Protein AF-U1SEE0-F1 (afdb_monomer)

Foldseek 3Di:
DDQAFDDQDDFDDDDPVADFLLCCLLVVDAQVNFLAHFAPCLQQAAFDDDFLLLALQLLQVLQVQLSVCLVFDQFQAKAKEWEAPNLVCNVLGVSVLRSLNNQQRDHRRDRDPVCSVCRVVVCVVPQWRQGSNRDTHRDDCVPRYHRHNPDAFPPARGKMKMFTHHPVRHTGDIWMWHRSGSNKIWTFPDPDRNDTDIDTRDDPPGCQCSVPRFPQRDSDPVSLVVSCVVVVHDSVVSSL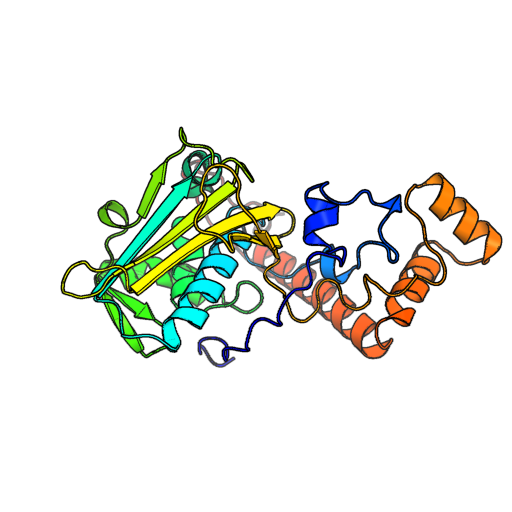SRVCVRDPPVVVVVVVVVSVVVVVVVLVCLLPDWDADPRPPRHTRCNVVD

Mean predicted aligned error: 6.73 Å

Sequence (290 aa):
MDLRPVALVPVTAYDPSRPTPAAIVSGEVAAHDAPHPLSVFDMFRIGIGPSSSHTVGPMRAGLAFTTELTTLTPPSRITIDLFGSLGATGRGHSTDRAVLLGLAGYDPETVDIHTVEAILPTLASTGTLTLPSGTRVPLNIAEDIRFIPRTVLPYHVNALTITASGGDGDTILQRTYYSVGGGFVMLQTNDDPLHPEVSSLASSQAGVGIDVPAPHPFASGAQLLAQCEASGLSVAELVRANEEAVRPRDTLNAYLDRIADTMFDCVDAGTSAAGILPGGLDVPRRARAL

pLDDT: mean 87.74, std 13.86, range [30.16, 98.69]

Secondary structure (DSSP, 8-state):
---PPPPPPPPPPP-TTS--HHHHHHTSS-TTT-SSPPPHHHHS----SS-IIIIIHHHHHHHHHHHHHTTSPPPSEEEEEEEHHHHHHTTTTTHHHHHHHHHTT--TTT--HHHHHHHHHHHHHHSEEEPTTS-EEE--HHHHEEEETT---SS-SEEEEEEEE-TTS-EEEEEEEEEEETTEEEEE-SS-SSS--EEE---TTTTTTTTSPPSS--SSHHHHHHHHHHH---HHHHHHHHHHTTS-HHHHHHHHHHHHHHHHHHHHHHHH--SBPSSSS-PBP-GGG-

Structure (mmCIF, N/CA/C/O backbone):
data_AF-U1SEE0-F1
#
_entry.id   AF-U1SEE0-F1
#
loop_
_atom_site.group_PDB
_atom_site.id
_atom_site.type_symbol
_atom_site.label_atom_id
_atom_site.label_alt_id
_atom_site.label_comp_id
_atom_site.label_asym_id
_atom_site.label_entity_id
_atom_site.label_seq_id
_atom_site.pdbx_PDB_ins_code
_atom_site.Cartn_x
_atom_site.Cartn_y
_atom_site.Cartn_z
_atom_site.occupancy
_atom_site.B_iso_or_equiv
_atom_site.auth_seq_id
_atom_site.auth_comp_id
_atom_site.auth_asym_id
_atom_site.auth_atom_id
_atom_site.pdbx_PDB_model_num
ATOM 1 N N . MET A 1 1 ? -8.396 -21.130 -2.612 1.00 32.59 1 MET A N 1
ATOM 2 C CA . MET A 1 1 ? -7.211 -20.697 -1.842 1.00 32.59 1 MET A CA 1
ATOM 3 C C . MET A 1 1 ? -7.679 -20.388 -0.433 1.00 32.59 1 MET A C 1
ATOM 5 O O . MET A 1 1 ? -8.771 -19.857 -0.293 1.00 32.59 1 MET A O 1
ATOM 9 N N . ASP A 1 2 ? -6.945 -20.848 0.577 1.00 30.16 2 ASP A N 1
ATOM 10 C CA . ASP A 1 2 ? -7.316 -20.764 1.998 1.00 30.16 2 ASP A CA 1
ATOM 11 C C . ASP A 1 2 ? -7.536 -19.292 2.406 1.00 30.16 2 ASP A C 1
ATOM 13 O O . ASP A 1 2 ? -6.637 -18.473 2.241 1.00 30.16 2 ASP A O 1
ATOM 17 N N . LEU A 1 3 ? -8.725 -18.961 2.926 1.00 36.25 3 LEU A N 1
ATOM 18 C CA . LEU A 1 3 ? -9.165 -17.613 3.344 1.00 36.25 3 LEU A CA 1
ATOM 19 C C . LEU A 1 3 ? -8.496 -17.150 4.656 1.00 36.25 3 LEU A C 1
ATOM 21 O O . LEU A 1 3 ? -9.122 -16.510 5.500 1.00 36.25 3 LEU A O 1
ATOM 25 N N . ARG A 1 4 ? -7.252 -17.567 4.901 1.00 47.69 4 ARG A N 1
ATOM 26 C CA . ARG A 1 4 ? -6.589 -17.383 6.193 1.00 47.69 4 ARG A CA 1
ATOM 27 C C . ARG A 1 4 ? -5.699 -16.138 6.164 1.00 47.69 4 ARG A C 1
ATOM 29 O O . ARG A 1 4 ? -5.019 -15.927 5.162 1.00 47.69 4 ARG A O 1
ATOM 36 N N . PRO A 1 5 ? -5.667 -15.350 7.255 1.00 54.88 5 PRO A N 1
ATOM 37 C CA . PRO A 1 5 ? -4.673 -14.299 7.451 1.00 54.88 5 PRO A CA 1
ATOM 38 C C . PRO A 1 5 ? -3.265 -14.800 7.123 1.00 54.88 5 PRO A C 1
ATOM 40 O O . PRO A 1 5 ? -2.936 -15.958 7.404 1.00 54.88 5 PRO A O 1
ATOM 43 N N . VAL A 1 6 ? -2.443 -13.940 6.520 1.00 58.19 6 VAL A N 1
ATOM 44 C CA . VAL A 1 6 ? -1.079 -14.312 6.124 1.00 58.19 6 VAL A CA 1
ATOM 45 C C . VAL A 1 6 ? -0.273 -14.710 7.362 1.00 58.19 6 VAL A C 1
ATOM 47 O O . VAL A 1 6 ? -0.368 -14.075 8.414 1.00 58.19 6 VAL A O 1
ATOM 50 N N . ALA A 1 7 ? 0.525 -15.777 7.243 1.00 49.00 7 ALA A N 1
ATOM 51 C CA . ALA A 1 7 ? 1.465 -16.163 8.287 1.00 49.00 7 ALA A CA 1
ATOM 52 C C . ALA A 1 7 ? 2.459 -15.016 8.522 1.00 49.00 7 ALA A C 1
ATOM 54 O O . ALA A 1 7 ? 3.183 -14.610 7.614 1.00 49.00 7 ALA A O 1
ATOM 55 N N . LEU A 1 8 ? 2.463 -14.486 9.741 1.00 47.19 8 LEU A N 1
ATOM 56 C CA . LEU A 1 8 ? 3.240 -13.312 10.117 1.00 47.19 8 LEU A CA 1
ATOM 57 C C . LEU A 1 8 ? 4.743 -13.629 10.075 1.00 47.19 8 LEU A C 1
ATOM 59 O O . LEU A 1 8 ? 5.215 -14.498 10.808 1.00 47.19 8 LEU A O 1
ATOM 63 N N . VAL A 1 9 ? 5.496 -12.926 9.227 1.00 40.56 9 VAL A N 1
ATOM 64 C CA . VAL A 1 9 ? 6.966 -13.003 9.175 1.00 40.56 9 VAL A CA 1
ATOM 65 C C . VAL A 1 9 ? 7.542 -11.757 9.860 1.00 40.56 9 VAL A C 1
ATOM 67 O O . VAL A 1 9 ? 7.034 -10.662 9.614 1.00 40.56 9 VAL A O 1
ATOM 70 N N . PRO A 1 10 ? 8.584 -11.876 10.706 1.00 37.97 10 PRO A N 1
ATOM 71 C CA . PRO A 1 10 ? 9.215 -10.717 11.327 1.00 37.97 10 PRO A CA 1
ATOM 72 C C . PRO A 1 10 ? 9.740 -9.744 10.269 1.00 37.97 10 PRO A C 1
ATOM 74 O O . PRO A 1 10 ? 10.440 -10.149 9.339 1.00 37.97 10 PRO A O 1
ATOM 77 N 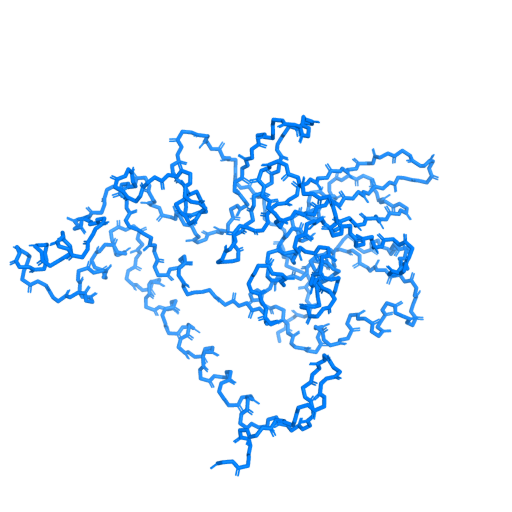N . VAL A 1 11 ? 9.435 -8.456 10.434 1.00 40.03 11 VAL A N 1
ATOM 78 C CA . VAL A 1 11 ? 10.046 -7.387 9.638 1.00 40.03 11 VAL A CA 1
ATOM 79 C C . VAL A 1 11 ? 11.553 -7.413 9.911 1.00 40.03 11 VAL A C 1
ATOM 81 O O . VAL A 1 11 ? 11.984 -7.334 11.062 1.00 40.03 11 VAL A O 1
ATOM 84 N N . THR A 1 12 ? 12.366 -7.582 8.869 1.00 38.38 12 THR A N 1
ATOM 85 C CA . THR A 1 12 ? 13.831 -7.562 8.980 1.00 38.38 12 THR A CA 1
ATOM 86 C C . THR A 1 12 ? 14.307 -6.215 9.524 1.00 38.38 12 THR A C 1
ATOM 88 O O . THR A 1 12 ? 13.858 -5.173 9.047 1.00 38.38 12 THR A O 1
ATOM 91 N N . ALA A 1 13 ? 15.224 -6.233 10.496 1.00 34.47 13 ALA A N 1
ATOM 92 C CA . ALA A 1 13 ? 15.807 -5.024 11.077 1.00 34.47 13 ALA A CA 1
ATOM 93 C C . ALA A 1 13 ? 16.524 -4.173 10.006 1.00 34.47 13 ALA A C 1
ATOM 95 O O . ALA A 1 13 ? 17.307 -4.697 9.213 1.00 34.47 13 ALA A O 1
ATOM 96 N N . TYR A 1 14 ? 16.227 -2.871 9.987 1.00 45.38 14 TYR A N 1
ATOM 97 C CA . TYR A 1 14 ? 16.734 -1.884 9.027 1.00 45.38 14 TYR A CA 1
ATOM 98 C C . TYR A 1 14 ? 18.065 -1.254 9.477 1.00 45.38 14 TYR A C 1
ATOM 100 O O . TYR A 1 14 ? 18.312 -1.105 10.672 1.00 45.38 14 TYR A O 1
ATOM 108 N N . ASP A 1 15 ? 18.888 -0.846 8.505 1.00 46.72 15 ASP A N 1
ATOM 109 C CA . ASP A 1 15 ? 20.122 -0.074 8.686 1.00 46.72 15 ASP A CA 1
ATOM 110 C C . ASP A 1 15 ? 19.960 1.305 8.006 1.00 46.72 15 ASP A C 1
ATOM 112 O O . ASP A 1 15 ? 19.824 1.352 6.779 1.00 46.72 15 ASP A O 1
ATOM 116 N N . PRO A 1 16 ? 19.993 2.423 8.762 1.00 42.28 16 PRO A N 1
ATOM 117 C CA . PRO A 1 16 ? 19.785 3.782 8.250 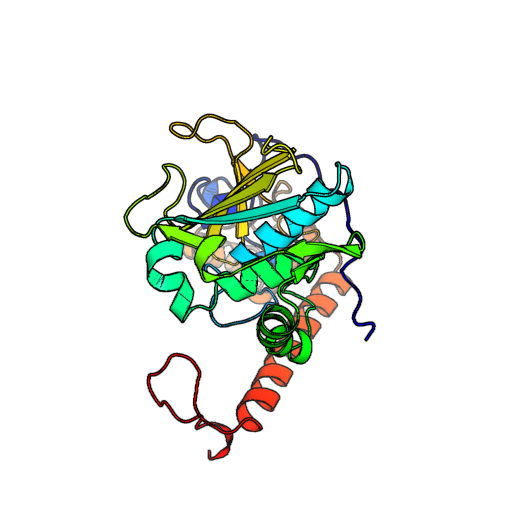1.00 42.28 16 PRO A CA 1
ATOM 118 C C . PRO A 1 16 ? 20.834 4.259 7.243 1.00 42.28 16 PRO A C 1
ATOM 120 O O . PRO A 1 16 ? 20.621 5.277 6.590 1.00 42.28 16 PRO A O 1
ATOM 123 N N . SER A 1 17 ? 21.948 3.543 7.092 1.00 53.62 17 SER A N 1
ATOM 124 C CA . SER A 1 17 ? 22.977 3.855 6.097 1.00 53.62 17 SER A CA 1
ATOM 125 C C . SER A 1 17 ? 22.710 3.250 4.713 1.00 53.62 17 SER A C 1
ATOM 127 O O . SER A 1 17 ? 23.468 3.512 3.777 1.00 53.62 17 SER A O 1
ATOM 129 N N . ARG A 1 18 ? 21.649 2.445 4.556 1.00 60.94 18 ARG A N 1
ATOM 130 C CA . ARG A 1 18 ? 21.354 1.726 3.312 1.00 60.94 18 ARG A CA 1
ATOM 131 C C . ARG A 1 18 ? 20.241 2.407 2.508 1.00 60.94 18 ARG A C 1
ATOM 133 O O . ARG A 1 18 ? 19.141 2.585 3.032 1.00 60.94 18 ARG A O 1
ATOM 140 N N . PRO A 1 19 ? 20.468 2.734 1.221 1.00 66.56 19 PRO A N 1
ATOM 141 C CA . PRO A 1 19 ? 19.409 3.249 0.363 1.00 66.56 19 PRO A CA 1
ATOM 142 C C . PRO A 1 19 ? 18.290 2.210 0.227 1.00 66.56 19 PRO A C 1
ATOM 144 O O . PRO A 1 19 ? 18.552 1.018 0.083 1.00 66.56 19 PRO A O 1
ATOM 147 N N . THR A 1 20 ? 17.034 2.656 0.270 1.00 75.50 20 THR A N 1
ATOM 148 C CA . THR A 1 20 ? 15.857 1.799 0.049 1.00 75.50 20 THR A CA 1
ATOM 149 C C . THR A 1 20 ? 15.090 2.273 -1.182 1.00 75.50 20 THR A C 1
ATOM 151 O O . THR A 1 20 ? 15.131 3.465 -1.500 1.00 75.50 20 THR A O 1
ATOM 154 N N . PRO A 1 21 ? 14.326 1.402 -1.868 1.00 78.56 21 PRO A N 1
ATOM 155 C CA . PRO A 1 21 ? 13.498 1.857 -2.981 1.00 78.56 21 PRO A CA 1
ATOM 156 C C . PRO A 1 21 ? 12.473 2.913 -2.546 1.00 78.56 21 PRO A C 1
ATOM 158 O O . PRO A 1 21 ? 12.183 3.836 -3.300 1.00 78.56 21 PRO A O 1
ATOM 161 N N . ALA A 1 22 ? 11.966 2.816 -1.309 1.00 77.25 22 ALA A N 1
ATOM 162 C CA . ALA A 1 22 ? 11.072 3.814 -0.731 1.00 77.25 22 ALA A CA 1
ATOM 163 C C . ALA A 1 22 ? 11.750 5.186 -0.616 1.00 77.25 22 ALA A C 1
ATOM 165 O O . ALA A 1 22 ? 11.139 6.174 -1.006 1.00 77.25 22 ALA A O 1
ATOM 166 N N . ALA A 1 23 ? 13.007 5.228 -0.157 1.00 75.44 23 ALA A N 1
ATOM 167 C CA . ALA A 1 23 ? 13.796 6.454 -0.034 1.00 75.44 23 ALA A CA 1
ATOM 168 C C . ALA A 1 23 ? 14.130 7.087 -1.399 1.00 75.44 23 ALA A C 1
ATOM 170 O O . ALA A 1 23 ? 14.157 8.307 -1.540 1.00 75.44 23 ALA A O 1
ATOM 171 N N . ILE A 1 24 ? 14.347 6.269 -2.436 1.00 76.75 24 ILE A N 1
ATOM 172 C CA . ILE A 1 24 ? 14.540 6.770 -3.807 1.00 76.75 24 ILE A CA 1
ATOM 173 C C . ILE A 1 24 ? 13.229 7.359 -4.348 1.00 76.75 24 ILE A C 1
ATOM 175 O O . ILE A 1 24 ? 13.222 8.441 -4.929 1.00 76.75 24 ILE A O 1
ATOM 179 N N . VAL A 1 25 ? 12.103 6.666 -4.144 1.00 76.94 25 VAL A N 1
ATOM 180 C CA . VAL A 1 25 ? 10.779 7.105 -4.621 1.00 76.94 25 VAL A CA 1
ATOM 181 C C . VAL A 1 25 ? 10.276 8.341 -3.870 1.00 76.94 25 VAL A C 1
ATOM 183 O O . VAL A 1 25 ? 9.633 9.194 -4.480 1.00 76.94 25 VAL A O 1
ATOM 186 N N . SER A 1 26 ? 10.579 8.467 -2.576 1.00 70.50 26 SER A N 1
ATOM 187 C CA . SER A 1 26 ? 10.256 9.652 -1.771 1.00 70.50 26 SER A CA 1
ATOM 188 C C . SER A 1 26 ? 11.172 10.847 -2.063 1.00 70.50 26 SER A C 1
ATOM 190 O O . SER A 1 26 ? 10.846 11.966 -1.671 1.00 70.50 26 SER A O 1
ATOM 192 N N . GLY A 1 27 ? 12.288 10.634 -2.771 1.00 72.00 27 GLY A N 1
ATOM 193 C CA . GLY A 1 27 ? 13.279 11.663 -3.089 1.00 72.00 27 GLY A CA 1
ATOM 194 C C . GLY A 1 27 ? 14.278 11.954 -1.965 1.00 72.00 27 GLY A C 1
ATOM 195 O O . GLY A 1 27 ? 15.020 12.928 -2.063 1.00 72.00 27 GLY A O 1
ATOM 196 N N . GLU A 1 28 ? 14.320 11.131 -0.915 1.00 70.56 28 GLU A N 1
ATOM 197 C CA . GLU A 1 28 ? 15.317 11.223 0.162 1.00 70.56 28 GLU A CA 1
ATOM 198 C C . GLU A 1 28 ? 16.717 10.812 -0.297 1.00 70.56 28 GLU A C 1
ATOM 200 O O . GLU A 1 28 ? 17.711 11.363 0.171 1.00 70.56 28 GLU A O 1
ATOM 205 N N . VAL A 1 29 ? 16.792 9.851 -1.220 1.00 72.62 29 VAL A N 1
ATOM 206 C CA . VAL A 1 29 ? 18.035 9.410 -1.859 1.00 72.62 29 VAL A CA 1
ATOM 207 C C . VAL A 1 29 ? 17.960 9.767 -3.333 1.00 72.62 29 VAL A C 1
ATOM 209 O O . VAL A 1 29 ? 17.025 9.372 -4.034 1.00 72.62 29 VAL A O 1
ATOM 212 N N . ALA A 1 30 ? 18.948 10.509 -3.831 1.00 76.19 30 ALA A N 1
ATOM 213 C CA . ALA A 1 30 ? 19.000 10.814 -5.248 1.00 76.19 30 ALA A CA 1
ATOM 214 C C . ALA A 1 30 ? 19.294 9.537 -6.047 1.00 76.19 30 ALA A C 1
ATOM 216 O O . ALA A 1 30 ? 20.110 8.710 -5.653 1.00 76.19 30 ALA A O 1
ATOM 217 N N . ALA A 1 31 ? 18.676 9.387 -7.220 1.00 73.81 31 ALA A N 1
ATOM 218 C CA . ALA A 1 31 ? 18.841 8.181 -8.037 1.00 73.81 31 ALA A CA 1
ATOM 219 C C . ALA A 1 31 ? 20.306 7.888 -8.432 1.00 73.81 31 ALA A C 1
ATOM 221 O O . ALA A 1 31 ? 20.636 6.743 -8.716 1.00 73.81 31 ALA A O 1
ATOM 222 N N . HIS A 1 32 ? 21.182 8.901 -8.448 1.00 77.12 32 HIS A N 1
ATOM 223 C CA . HIS A 1 32 ? 22.612 8.726 -8.726 1.00 77.12 32 HIS A CA 1
ATOM 224 C C . HIS A 1 32 ? 23.407 8.155 -7.546 1.00 77.12 32 HIS A C 1
ATOM 226 O O . HIS A 1 32 ? 24.492 7.623 -7.765 1.00 77.12 32 HIS A O 1
ATOM 232 N N . ASP A 1 33 ? 22.868 8.252 -6.331 1.00 76.06 33 ASP A N 1
ATOM 233 C CA . ASP A 1 33 ? 23.468 7.706 -5.113 1.00 76.06 33 ASP A CA 1
ATOM 234 C C . ASP A 1 33 ? 23.043 6.250 -4.868 1.00 76.06 33 ASP A C 1
ATOM 236 O O . ASP A 1 33 ? 23.589 5.579 -3.993 1.00 76.06 33 ASP A O 1
ATOM 240 N N . ALA A 1 34 ? 22.077 5.741 -5.639 1.00 73.00 34 ALA A N 1
ATOM 241 C CA . ALA A 1 34 ? 21.635 4.357 -5.571 1.00 73.00 34 ALA A CA 1
ATOM 242 C C . ALA A 1 34 ? 22.622 3.434 -6.321 1.00 73.00 34 ALA A C 1
ATOM 244 O O . ALA A 1 34 ? 22.789 3.585 -7.535 1.00 73.00 34 ALA A O 1
ATOM 245 N N . PRO A 1 35 ? 23.252 2.447 -5.650 1.00 74.25 35 PRO A N 1
ATOM 246 C CA . PRO A 1 35 ? 24.163 1.495 -6.298 1.00 74.25 35 PRO A CA 1
ATOM 247 C C . PRO A 1 35 ? 23.478 0.659 -7.386 1.00 74.25 35 PRO A C 1
ATOM 249 O O . PRO A 1 35 ? 24.102 0.275 -8.380 1.00 74.25 35 PRO A O 1
ATOM 252 N N . HIS A 1 36 ? 22.185 0.400 -7.201 1.00 80.00 36 HIS A N 1
ATOM 253 C CA . HIS A 1 36 ? 21.340 -0.328 -8.131 1.00 80.00 36 HIS A CA 1
ATOM 254 C C . HIS A 1 36 ? 20.131 0.529 -8.543 1.00 80.00 36 HIS A C 1
ATOM 256 O O . HIS A 1 36 ? 19.512 1.153 -7.675 1.00 80.00 36 HIS A O 1
ATOM 262 N N . PRO A 1 37 ? 19.744 0.550 -9.835 1.00 77.50 37 PRO A N 1
ATOM 263 C CA . PRO A 1 37 ? 18.479 1.146 -10.262 1.00 77.50 37 PRO A CA 1
ATOM 264 C C . PRO A 1 37 ? 17.260 0.523 -9.563 1.00 77.50 37 PRO A C 1
ATOM 266 O O . PRO A 1 37 ? 17.317 -0.611 -9.086 1.00 77.50 37 PRO A O 1
ATOM 269 N N . LEU A 1 38 ? 16.133 1.249 -9.556 1.00 83.88 38 LEU A N 1
ATOM 270 C CA . LEU A 1 38 ? 14.855 0.708 -9.082 1.00 83.88 38 LEU A CA 1
ATOM 271 C C . LEU A 1 38 ? 14.496 -0.572 -9.840 1.00 83.88 38 LEU A C 1
ATOM 273 O O . LEU A 1 38 ? 14.564 -0.618 -11.070 1.00 83.88 38 LEU A O 1
ATOM 277 N N . SER A 1 39 ? 14.081 -1.588 -9.088 1.00 88.06 39 SER A N 1
ATOM 278 C CA . SER A 1 39 ? 13.774 -2.898 -9.642 1.00 88.06 39 SER A CA 1
ATOM 279 C C . SER A 1 39 ? 12.383 -2.948 -10.281 1.00 88.06 39 SER A C 1
ATOM 281 O O . SER A 1 39 ? 11.462 -2.239 -9.873 1.00 88.06 39 SER A O 1
ATOM 283 N N . VAL A 1 40 ? 12.168 -3.872 -11.220 1.00 90.44 40 VAL A N 1
ATOM 284 C CA . VAL A 1 40 ? 10.836 -4.221 -11.735 1.00 90.44 40 VAL A CA 1
ATOM 285 C C . VAL A 1 40 ? 9.882 -4.656 -10.611 1.00 90.44 40 VAL A C 1
ATOM 287 O O . VAL A 1 40 ? 8.696 -4.341 -10.670 1.00 90.44 40 VAL A O 1
ATOM 290 N N . PHE A 1 41 ? 10.408 -5.273 -9.543 1.00 88.75 41 PHE A N 1
ATOM 291 C CA . PHE A 1 41 ? 9.672 -5.630 -8.318 1.00 88.75 41 PHE A CA 1
ATOM 292 C C . PHE A 1 41 ? 9.262 -4.404 -7.484 1.00 88.75 41 PHE A C 1
ATOM 294 O O . PHE A 1 41 ? 8.344 -4.455 -6.658 1.00 88.75 41 PHE A O 1
ATOM 301 N N . ASP A 1 42 ? 9.947 -3.278 -7.680 1.00 85.25 42 ASP A N 1
ATOM 302 C CA . ASP A 1 42 ? 9.610 -2.006 -7.052 1.00 85.25 42 ASP A CA 1
ATOM 303 C C . ASP A 1 42 ? 8.598 -1.214 -7.881 1.00 85.25 42 ASP A C 1
ATOM 305 O O . ASP A 1 42 ? 7.742 -0.535 -7.313 1.00 85.25 42 ASP A O 1
ATOM 309 N N . MET A 1 43 ? 8.665 -1.339 -9.209 1.00 87.00 43 MET A N 1
ATOM 310 C CA . MET A 1 43 ? 7.805 -0.619 -10.146 1.00 87.00 43 MET A CA 1
ATOM 311 C C . MET A 1 43 ? 6.433 -1.272 -10.349 1.00 87.00 43 MET A C 1
ATOM 313 O O . MET A 1 43 ? 5.417 -0.577 -10.322 1.00 87.00 43 MET A O 1
ATOM 317 N N . PHE A 1 44 ? 6.383 -2.589 -10.560 1.00 89.75 44 PHE A N 1
ATOM 318 C CA . PHE A 1 44 ? 5.153 -3.313 -10.879 1.00 89.75 44 PHE A CA 1
ATOM 319 C C . PHE A 1 44 ? 4.763 -4.210 -9.721 1.00 89.75 44 PHE A C 1
ATOM 321 O O . PHE A 1 44 ? 5.272 -5.312 -9.590 1.00 89.75 44 PHE A O 1
ATOM 328 N N . ARG A 1 45 ? 3.839 -3.742 -8.883 1.00 86.44 45 ARG A N 1
ATOM 329 C CA . ARG A 1 45 ? 3.382 -4.482 -7.705 1.00 86.44 45 ARG A CA 1
ATOM 330 C C . ARG A 1 45 ? 1.919 -4.844 -7.816 1.00 86.44 45 ARG A C 1
ATOM 332 O O . ARG A 1 45 ? 1.089 -3.998 -8.147 1.00 86.44 45 ARG A O 1
ATOM 339 N N . ILE A 1 46 ? 1.622 -6.091 -7.477 1.00 89.19 46 ILE A N 1
ATOM 340 C CA . ILE A 1 46 ? 0.252 -6.568 -7.315 1.00 89.19 46 ILE A CA 1
ATOM 341 C C . ILE A 1 46 ? -0.324 -5.918 -6.058 1.00 89.19 46 ILE A C 1
ATOM 343 O O . ILE A 1 46 ? 0.376 -5.691 -5.076 1.00 89.19 46 ILE A O 1
ATOM 347 N N . GLY A 1 47 ? -1.596 -5.558 -6.105 1.00 89.75 47 GLY A N 1
ATOM 348 C CA . GLY A 1 47 ? -2.270 -4.889 -5.009 1.00 89.75 47 GLY A CA 1
ATOM 349 C C . GLY A 1 47 ? -3.744 -4.700 -5.320 1.00 89.75 47 GLY A C 1
ATOM 350 O O . GLY A 1 47 ? -4.222 -5.074 -6.391 1.00 89.75 47 GLY A O 1
ATOM 351 N N . ILE A 1 48 ? -4.452 -4.051 -4.401 1.00 90.81 48 ILE A N 1
ATOM 352 C CA . ILE A 1 48 ? -5.858 -3.694 -4.584 1.00 90.81 48 ILE A CA 1
ATOM 353 C C . ILE A 1 48 ? -6.032 -2.214 -4.930 1.00 90.81 48 ILE A C 1
ATOM 355 O O . ILE A 1 48 ? -5.328 -1.336 -4.425 1.00 90.81 48 ILE A O 1
ATOM 359 N N . GLY A 1 49 ? -7.011 -1.935 -5.788 1.00 88.62 49 GLY A N 1
ATOM 360 C CA . GLY A 1 49 ? -7.431 -0.575 -6.111 1.00 88.62 49 GLY A CA 1
ATOM 361 C C . GLY A 1 49 ? -8.317 0.064 -5.027 1.00 88.62 49 GLY A C 1
ATOM 362 O O . GLY A 1 49 ? -8.798 -0.624 -4.124 1.00 88.62 49 GLY A O 1
ATOM 363 N N . PRO A 1 50 ? -8.605 1.374 -5.144 1.00 89.31 50 PRO A N 1
ATOM 364 C CA . PRO A 1 50 ? -8.310 2.218 -6.308 1.00 89.31 50 PRO A CA 1
ATOM 365 C C . PRO A 1 50 ? -6.948 2.933 -6.280 1.00 89.31 50 PRO A C 1
ATOM 367 O O . PRO A 1 50 ? -6.586 3.536 -7.285 1.00 89.31 50 PRO A O 1
ATOM 370 N N . SER A 1 51 ? -6.206 2.922 -5.166 1.00 88.06 51 SER A N 1
ATOM 371 C CA . SER A 1 51 ? -5.007 3.761 -5.021 1.00 88.06 51 SER A CA 1
ATOM 372 C C . SER A 1 51 ? -3.861 3.072 -4.286 1.00 88.06 51 SER A C 1
ATOM 374 O O . SER A 1 51 ? -4.016 2.587 -3.168 1.00 88.06 51 SER A O 1
ATOM 376 N N . SER A 1 52 ? -2.652 3.118 -4.846 1.00 85.88 52 SER A N 1
ATOM 377 C CA . SER A 1 52 ? -1.466 2.575 -4.171 1.00 85.88 52 SER A CA 1
ATOM 378 C C . SER A 1 52 ? -1.131 3.339 -2.882 1.00 85.88 52 SER A C 1
ATOM 380 O O . SER A 1 52 ? -0.724 2.734 -1.893 1.00 85.88 52 SER A O 1
ATOM 382 N N . SER A 1 53 ? -1.327 4.662 -2.858 1.00 87.12 53 SER A N 1
ATOM 383 C CA . SER A 1 53 ? -1.012 5.498 -1.690 1.00 87.12 53 SER A CA 1
ATOM 384 C C . SER A 1 53 ? -2.141 5.546 -0.659 1.00 87.12 53 SER A C 1
ATOM 386 O O . SER A 1 53 ? -1.860 5.645 0.531 1.00 87.12 53 SER A O 1
ATOM 388 N N . HIS A 1 54 ? -3.401 5.455 -1.087 1.00 93.00 54 HIS A N 1
ATOM 389 C CA . HIS A 1 54 ? -4.564 5.586 -0.198 1.00 93.00 54 HIS A CA 1
ATOM 390 C C . HIS A 1 54 ? -5.256 4.248 0.105 1.00 93.00 54 HIS A C 1
ATOM 392 O O . HIS A 1 54 ? -6.125 4.205 0.974 1.00 93.00 54 HIS A O 1
ATOM 398 N N . THR A 1 55 ? -4.865 3.157 -0.558 1.00 93.44 55 THR A N 1
ATOM 399 C CA . THR A 1 55 ? -5.400 1.806 -0.326 1.00 93.44 55 THR A CA 1
ATOM 400 C C . THR A 1 55 ? -4.277 0.837 0.050 1.00 93.44 55 THR A C 1
ATOM 402 O O . THR A 1 55 ? -4.232 0.382 1.189 1.00 93.44 55 THR A O 1
ATOM 405 N N . VAL A 1 56 ? -3.318 0.571 -0.845 1.00 93.38 56 VAL A N 1
ATOM 406 C CA . VAL A 1 56 ? -2.263 -0.436 -0.592 1.00 93.38 56 VAL A CA 1
ATOM 407 C C . VAL A 1 56 ? -1.384 -0.059 0.604 1.00 93.38 56 VAL A C 1
ATOM 409 O O . VAL A 1 56 ? -1.191 -0.880 1.497 1.00 93.38 56 VAL A O 1
ATOM 412 N N . GLY A 1 57 ? -0.891 1.182 0.665 1.00 93.25 57 GLY A N 1
ATOM 413 C CA . GLY A 1 57 ? -0.073 1.650 1.790 1.00 93.25 57 GLY A CA 1
ATOM 414 C C . GLY A 1 57 ? -0.786 1.544 3.152 1.00 93.25 57 GLY A C 1
ATOM 415 O O . GLY A 1 57 ? -0.276 0.877 4.049 1.00 93.25 57 GLY A O 1
ATOM 416 N N . PRO A 1 58 ? -1.990 2.123 3.322 1.00 96.31 58 PRO A N 1
ATOM 417 C CA . PRO A 1 58 ? -2.759 2.003 4.562 1.00 96.31 58 PRO A CA 1
ATOM 418 C C . PRO A 1 58 ? -3.099 0.557 4.958 1.00 96.31 58 PRO A C 1
ATOM 420 O O . PRO A 1 58 ? -3.075 0.232 6.144 1.00 96.31 58 PRO A O 1
ATOM 423 N N . MET A 1 59 ? -3.345 -0.334 3.990 1.00 96.31 59 MET A N 1
ATOM 424 C CA . MET A 1 59 ? -3.536 -1.762 4.268 1.00 96.31 59 MET A CA 1
ATOM 425 C C . MET A 1 59 ? -2.254 -2.424 4.790 1.00 96.31 59 MET A C 1
ATOM 427 O O . MET A 1 59 ? -2.301 -3.134 5.792 1.00 96.31 59 MET A O 1
ATOM 431 N N . ARG A 1 60 ? -1.093 -2.136 4.183 1.00 94.38 60 ARG A N 1
ATOM 432 C CA . ARG A 1 60 ? 0.215 -2.608 4.678 1.00 94.38 60 ARG A CA 1
ATOM 433 C C . ARG A 1 60 ? 0.520 -2.089 6.084 1.00 94.38 60 ARG A C 1
ATOM 435 O O . ARG A 1 60 ? 1.014 -2.848 6.909 1.00 94.38 60 ARG A O 1
ATOM 442 N N . ALA A 1 61 ? 0.186 -0.831 6.375 1.00 95.62 61 ALA A N 1
ATOM 443 C CA . ALA A 1 61 ? 0.325 -0.258 7.714 1.00 95.62 61 ALA A CA 1
ATOM 444 C C . ALA A 1 61 ? -0.535 -1.003 8.751 1.00 95.62 61 ALA A C 1
ATOM 446 O O . ALA A 1 61 ? -0.035 -1.369 9.812 1.00 95.62 61 ALA A O 1
ATOM 447 N N . GLY A 1 62 ? -1.801 -1.298 8.424 1.00 97.00 62 GLY A N 1
ATOM 448 C CA . GLY A 1 62 ? -2.677 -2.105 9.280 1.00 97.00 62 GLY A CA 1
ATOM 449 C C . GLY A 1 62 ? -2.142 -3.521 9.515 1.00 97.00 62 GLY A C 1
ATOM 450 O O . GLY A 1 62 ? -2.153 -3.998 10.650 1.00 97.00 62 GLY A O 1
ATOM 451 N N . LEU A 1 63 ? -1.620 -4.168 8.466 1.00 95.81 63 LEU A N 1
ATOM 452 C CA . LEU A 1 63 ? -1.018 -5.499 8.562 1.00 95.81 63 LEU A CA 1
ATOM 453 C C . LEU A 1 63 ? 0.233 -5.492 9.449 1.00 95.81 63 LEU A C 1
ATOM 455 O O . LEU A 1 63 ? 0.363 -6.328 10.340 1.00 95.81 63 LEU A O 1
ATOM 459 N N . ALA A 1 64 ? 1.133 -4.527 9.264 1.00 93.88 64 ALA A N 1
ATOM 460 C CA . ALA A 1 64 ? 2.326 -4.397 10.097 1.00 93.88 64 ALA A CA 1
ATOM 461 C C . ALA A 1 64 ? 1.971 -4.135 11.569 1.00 93.88 64 ALA A C 1
ATOM 463 O O . ALA A 1 64 ? 2.529 -4.774 12.459 1.00 93.88 64 ALA A O 1
ATOM 464 N N . PHE A 1 65 ? 0.993 -3.262 11.825 1.00 96.75 65 PHE A N 1
ATOM 465 C CA . PHE A 1 65 ? 0.516 -2.974 13.175 1.00 96.75 65 PHE A CA 1
ATOM 466 C C . PHE A 1 65 ? -0.062 -4.213 13.863 1.00 96.75 65 PHE A C 1
ATOM 468 O O . PHE A 1 65 ? 0.330 -4.543 14.980 1.00 96.75 65 PHE A O 1
ATOM 475 N N . THR A 1 66 ? -0.979 -4.928 13.197 1.00 95.62 66 THR A N 1
ATOM 476 C CA . THR A 1 66 ? -1.609 -6.122 13.784 1.00 95.62 66 THR A CA 1
ATOM 477 C C . THR A 1 66 ? -0.592 -7.244 13.993 1.00 95.62 66 THR A C 1
ATOM 479 O O . THR A 1 66 ? -0.672 -7.971 14.979 1.00 95.62 66 THR A O 1
ATOM 482 N N . THR A 1 67 ? 0.416 -7.332 13.116 1.00 93.25 67 THR A N 1
ATOM 483 C CA . THR A 1 67 ? 1.533 -8.274 13.247 1.00 93.25 67 THR A CA 1
ATOM 484 C C . THR A 1 67 ? 2.296 -8.049 14.545 1.00 93.25 67 THR A C 1
ATOM 486 O O . THR A 1 67 ? 2.457 -8.982 15.328 1.00 93.25 67 THR A O 1
ATOM 489 N N . GLU A 1 68 ? 2.723 -6.812 14.804 1.00 92.94 68 GLU A N 1
ATOM 490 C CA . GLU A 1 68 ? 3.429 -6.454 16.037 1.00 92.94 68 GLU A CA 1
ATOM 491 C C . GLU A 1 68 ? 2.551 -6.700 17.273 1.00 92.94 68 GLU A C 1
ATOM 493 O O . GLU A 1 68 ? 2.981 -7.322 18.250 1.00 92.94 68 GLU A O 1
ATOM 498 N N . LEU A 1 69 ? 1.281 -6.302 17.184 1.00 93.50 69 LEU A N 1
ATOM 499 C CA . LEU A 1 69 ? 0.301 -6.439 18.254 1.00 93.50 69 LEU A CA 1
ATOM 500 C C . LEU A 1 69 ? 0.048 -7.894 18.675 1.00 93.50 69 LEU A C 1
ATOM 502 O O . LEU A 1 69 ? -0.272 -8.127 19.838 1.00 93.50 69 LEU A O 1
ATOM 506 N N . THR A 1 70 ? 0.220 -8.884 17.787 1.00 89.50 70 THR A N 1
ATOM 507 C CA . THR A 1 70 ? 0.028 -10.307 18.143 1.00 89.50 70 THR A CA 1
ATOM 508 C C . THR A 1 70 ? 0.954 -10.802 19.255 1.00 89.50 70 THR A C 1
ATOM 510 O O . THR A 1 70 ? 0.645 -11.801 19.904 1.00 89.50 70 THR A O 1
ATOM 513 N N . THR A 1 71 ? 2.069 -10.107 19.491 1.00 88.31 71 THR A N 1
ATOM 514 C CA . THR A 1 71 ? 3.036 -10.436 20.550 1.00 88.31 71 THR A CA 1
ATOM 515 C C . THR A 1 71 ? 2.719 -9.765 21.891 1.00 88.31 71 THR A C 1
ATOM 517 O O . THR A 1 71 ? 3.393 -10.028 22.887 1.00 88.31 71 THR A O 1
ATOM 520 N N . LEU A 1 72 ? 1.692 -8.911 21.927 1.00 91.94 72 LEU A N 1
ATOM 521 C CA . LEU A 1 72 ? 1.298 -8.098 23.074 1.00 91.94 72 LEU A CA 1
ATOM 522 C C . LEU A 1 72 ? -0.030 -8.582 23.673 1.00 91.94 72 LEU A C 1
ATOM 524 O O . LEU A 1 72 ? -0.644 -9.553 23.224 1.00 91.94 72 LEU A O 1
ATOM 528 N N . THR A 1 73 ? -0.485 -7.905 24.727 1.00 91.31 73 THR A N 1
ATOM 529 C CA . THR A 1 73 ? -1.791 -8.182 25.325 1.00 91.31 73 THR A CA 1
ATOM 530 C C . THR A 1 73 ? -2.925 -7.834 24.349 1.00 91.31 73 THR A C 1
ATOM 532 O O . THR A 1 73 ? -2.838 -6.837 23.628 1.00 91.31 73 THR A O 1
ATOM 535 N N . PRO A 1 74 ? -4.016 -8.627 24.309 1.00 93.62 74 PRO A N 1
ATOM 536 C CA . PRO A 1 74 ? -5.161 -8.322 23.460 1.00 93.62 74 PRO A CA 1
ATOM 537 C C . PRO A 1 74 ? -5.739 -6.929 23.756 1.00 93.62 74 PRO A C 1
ATOM 539 O O . PRO A 1 74 ? -6.036 -6.634 24.919 1.00 93.62 74 PRO A O 1
ATOM 542 N N . PRO A 1 75 ? -5.946 -6.076 22.738 1.00 96.88 75 PRO A N 1
ATOM 543 C CA . PRO A 1 75 ? -6.535 -4.766 22.957 1.00 96.88 75 PRO A CA 1
ATOM 544 C C . PRO A 1 75 ? -8.031 -4.866 23.245 1.00 96.88 75 PRO A C 1
ATOM 546 O O . PRO A 1 75 ? -8.724 -5.763 22.764 1.00 96.88 75 PRO A O 1
ATOM 549 N N . SER A 1 76 ? -8.539 -3.888 23.987 1.00 97.06 76 SER A N 1
ATOM 550 C CA . SER A 1 76 ? -9.978 -3.666 24.164 1.00 97.06 76 SER A CA 1
ATOM 551 C C . SER A 1 76 ? -10.534 -2.646 23.168 1.00 97.06 76 SER A C 1
ATOM 553 O O . SER A 1 76 ? -11.729 -2.666 22.885 1.00 97.06 76 SER A O 1
ATOM 555 N N . ARG A 1 77 ? -9.680 -1.778 22.609 1.00 97.69 77 ARG A N 1
ATOM 556 C CA . ARG A 1 77 ? -10.055 -0.770 21.612 1.00 97.69 77 ARG A CA 1
ATOM 557 C C . ARG A 1 77 ? -8.924 -0.530 20.617 1.00 97.69 77 ARG A C 1
ATOM 559 O O . ARG A 1 77 ? -7.755 -0.572 20.998 1.00 97.69 77 ARG A O 1
ATOM 566 N N . ILE A 1 78 ? -9.280 -0.249 19.365 1.00 98.38 78 ILE A N 1
ATOM 567 C CA . ILE A 1 78 ? -8.357 0.241 18.336 1.00 98.38 78 ILE A CA 1
ATOM 568 C C . ILE A 1 78 ? -8.927 1.531 17.753 1.00 98.38 78 ILE A C 1
ATOM 570 O O . ILE A 1 78 ? -10.092 1.558 17.370 1.00 98.38 78 ILE A O 1
ATOM 574 N N . THR A 1 79 ? -8.103 2.571 17.656 1.00 98.50 79 THR A N 1
ATOM 575 C CA . THR A 1 79 ? -8.437 3.829 16.977 1.00 98.50 79 THR A CA 1
ATOM 576 C C . THR A 1 79 ? -7.457 4.111 15.847 1.00 98.50 79 THR A C 1
ATOM 578 O O . THR A 1 79 ? -6.280 3.757 15.932 1.00 98.50 79 THR A O 1
ATOM 581 N N . ILE A 1 80 ? -7.943 4.757 14.790 1.00 98.69 80 ILE A N 1
ATOM 582 C CA . ILE A 1 80 ? -7.195 5.057 13.569 1.00 98.69 80 ILE A CA 1
ATOM 583 C C . ILE A 1 80 ? -7.349 6.541 13.250 1.00 98.69 80 ILE A C 1
ATOM 585 O O . ILE A 1 80 ? -8.459 7.035 13.054 1.00 98.69 80 ILE A O 1
ATOM 589 N N . ASP A 1 81 ? -6.226 7.233 13.119 1.00 98.50 81 ASP A N 1
ATOM 590 C CA . ASP A 1 81 ? -6.167 8.626 12.698 1.00 98.50 81 ASP A CA 1
ATOM 591 C C . ASP A 1 81 ? -5.580 8.727 11.300 1.00 98.50 81 ASP A C 1
ATOM 593 O O . ASP A 1 81 ? -4.472 8.262 11.056 1.00 98.50 81 ASP A O 1
ATOM 597 N N . LEU A 1 82 ? -6.314 9.347 10.379 1.00 98.25 82 LEU A N 1
ATOM 598 C CA . LEU A 1 82 ? -5.907 9.557 8.993 1.00 98.25 82 LEU A CA 1
ATOM 599 C C . LEU A 1 82 ? -5.616 11.043 8.781 1.00 98.25 82 LEU A C 1
ATOM 601 O O . LEU A 1 82 ? -6.533 11.866 8.777 1.00 98.25 82 LEU A O 1
ATOM 605 N N . PHE A 1 83 ? -4.349 11.395 8.596 1.00 97.75 83 PHE A N 1
ATOM 606 C CA . PHE A 1 83 ? -3.871 12.776 8.514 1.00 97.75 83 PHE A CA 1
ATOM 607 C C . PHE A 1 83 ? -3.713 13.257 7.067 1.00 97.75 83 PHE A C 1
ATOM 609 O O . PHE A 1 83 ? -3.653 12.466 6.122 1.00 97.75 83 PHE A O 1
ATOM 616 N N . GLY A 1 84 ? -3.639 14.578 6.897 1.00 96.06 84 GLY A N 1
ATOM 617 C CA . GLY A 1 84 ? -3.319 15.244 5.638 1.00 96.06 84 GLY A CA 1
ATOM 618 C C . GLY A 1 84 ? -4.166 14.754 4.465 1.00 96.06 84 GLY A C 1
ATOM 619 O O . GLY A 1 84 ? -5.398 14.742 4.528 1.00 96.06 84 GLY A O 1
ATOM 620 N N . SER A 1 85 ? -3.514 14.326 3.384 1.00 94.44 85 SER A N 1
ATOM 621 C CA . SER A 1 85 ? -4.214 13.880 2.173 1.00 94.44 85 SER A CA 1
ATOM 622 C C . SER A 1 85 ? -4.990 12.568 2.378 1.00 94.44 85 SER A C 1
ATOM 624 O O . SER A 1 85 ? -6.078 12.429 1.808 1.00 94.44 85 SER A O 1
ATOM 626 N N . LEU A 1 86 ? -4.528 11.663 3.260 1.00 94.06 86 LEU A N 1
ATOM 627 C CA . LEU A 1 86 ? -5.319 10.486 3.660 1.00 94.06 86 LEU A CA 1
ATOM 628 C C . LEU A 1 86 ? -6.612 10.919 4.362 1.00 94.06 86 LEU A C 1
ATOM 630 O O . LEU A 1 86 ? -7.687 10.411 4.051 1.00 94.06 86 LEU A O 1
ATOM 634 N N . GLY A 1 87 ? -6.532 11.907 5.255 1.00 94.56 87 GLY A N 1
ATOM 635 C CA . GLY A 1 87 ? -7.703 12.488 5.912 1.00 94.56 87 GLY A CA 1
ATOM 636 C C . GLY A 1 87 ? -8.655 13.199 4.942 1.00 94.56 87 GLY A C 1
ATOM 637 O O . GLY A 1 87 ? -9.869 13.159 5.128 1.00 94.56 87 GLY A O 1
ATOM 638 N N . ALA A 1 88 ? -8.125 13.834 3.894 1.00 93.56 88 ALA A N 1
ATOM 639 C CA . ALA A 1 88 ? -8.913 14.619 2.942 1.00 93.56 88 ALA A CA 1
ATOM 640 C C . ALA A 1 88 ? -9.648 13.766 1.907 1.00 93.56 88 ALA A C 1
ATOM 642 O O . ALA A 1 88 ? -10.813 14.026 1.609 1.00 93.56 88 ALA A O 1
ATOM 643 N N . THR A 1 89 ? -8.982 12.751 1.355 1.00 91.50 89 THR A N 1
ATOM 644 C CA . THR A 1 89 ? -9.514 11.977 0.221 1.00 91.50 89 THR A CA 1
ATOM 645 C C . THR A 1 89 ? -9.742 10.504 0.543 1.00 91.50 89 THR A C 1
ATOM 647 O O . THR A 1 89 ? -10.260 9.766 -0.297 1.00 91.50 89 THR A O 1
ATOM 650 N N . GLY A 1 90 ? -9.397 10.057 1.755 1.00 87.25 90 GLY A N 1
ATOM 651 C CA . GLY A 1 90 ? -9.398 8.641 2.109 1.00 87.25 90 GLY A CA 1
ATOM 652 C C . GLY A 1 90 ? -10.762 7.969 1.995 1.00 87.25 90 GLY A C 1
ATOM 653 O O . GLY A 1 90 ? -10.829 6.810 1.607 1.00 87.25 90 GLY A O 1
ATOM 654 N N . ARG A 1 91 ? -11.869 8.693 2.215 1.00 88.06 91 ARG A N 1
ATOM 655 C CA . ARG A 1 91 ? -13.222 8.141 1.999 1.00 88.06 91 ARG A CA 1
ATOM 656 C C . ARG A 1 91 ? -13.464 7.747 0.540 1.00 88.06 91 ARG A C 1
ATOM 658 O O . ARG A 1 91 ? -13.961 6.658 0.275 1.00 88.06 91 ARG A O 1
ATOM 665 N N . GLY A 1 92 ? -13.072 8.604 -0.405 1.00 85.12 92 GLY A N 1
ATOM 666 C CA . GLY A 1 92 ? -13.201 8.325 -1.841 1.00 85.12 92 GLY A CA 1
ATOM 667 C C . GLY A 1 92 ? -12.296 7.184 -2.314 1.00 85.12 92 GLY A C 1
ATOM 668 O O . GLY A 1 92 ? -12.636 6.479 -3.258 1.00 85.12 92 GLY A O 1
ATOM 669 N N . HIS A 1 93 ? -11.179 6.962 -1.618 1.00 89.81 93 HIS A N 1
ATOM 670 C CA . HIS A 1 93 ? -10.223 5.889 -1.901 1.00 89.81 93 HIS A CA 1
ATOM 671 C C . HIS A 1 93 ? -10.408 4.634 -1.029 1.00 89.81 93 HIS A C 1
ATOM 673 O O . HIS A 1 93 ? -9.604 3.703 -1.121 1.00 89.81 93 HIS A O 1
ATOM 679 N N . SER A 1 94 ? -11.445 4.603 -0.185 1.00 92.69 94 SER A N 1
ATOM 680 C CA . SER A 1 94 ? -11.716 3.517 0.768 1.00 92.69 94 SER A CA 1
ATOM 681 C C . SER A 1 94 ? -10.530 3.191 1.692 1.00 92.69 94 SER A C 1
ATOM 683 O O . SER A 1 94 ? -10.224 2.024 1.944 1.00 92.69 94 SER A O 1
ATOM 685 N N . THR A 1 95 ? -9.834 4.221 2.177 1.00 95.69 95 THR A N 1
ATOM 686 C CA . THR A 1 95 ? -8.688 4.093 3.089 1.00 95.69 95 THR A CA 1
ATOM 687 C C . THR A 1 95 ? -9.074 3.441 4.412 1.00 95.69 95 THR A C 1
ATOM 689 O O . THR A 1 95 ? -8.329 2.612 4.921 1.00 95.69 95 THR A O 1
ATOM 692 N N . ASP A 1 96 ? -10.249 3.764 4.945 1.00 95.12 96 ASP A N 1
ATOM 693 C CA . ASP A 1 96 ? -10.828 3.111 6.121 1.00 95.12 96 ASP A CA 1
ATOM 694 C C . ASP A 1 96 ? -10.939 1.594 5.928 1.00 95.12 96 ASP A C 1
ATOM 696 O O . ASP A 1 96 ? -10.389 0.822 6.711 1.00 95.12 96 ASP A O 1
ATOM 700 N N . ARG A 1 97 ? -11.562 1.158 4.829 1.00 96.31 97 ARG A N 1
ATOM 701 C CA . ARG A 1 97 ? -11.661 -0.257 4.461 1.00 96.31 97 ARG A CA 1
ATOM 702 C C . ARG A 1 97 ? -10.285 -0.907 4.341 1.00 96.31 97 ARG A C 1
ATOM 704 O O . ARG A 1 97 ? -10.103 -2.027 4.806 1.00 96.31 97 ARG A O 1
ATOM 711 N N . ALA A 1 98 ? -9.332 -0.214 3.725 1.00 96.69 98 ALA A N 1
ATOM 712 C CA . ALA A 1 98 ? -7.980 -0.719 3.529 1.00 96.69 98 ALA A CA 1
ATOM 713 C C . ALA A 1 98 ? -7.255 -0.967 4.860 1.00 96.69 98 ALA A C 1
ATOM 715 O O . ALA A 1 98 ? -6.716 -2.053 5.066 1.00 96.69 98 ALA A O 1
ATOM 716 N N . VAL A 1 99 ? -7.300 -0.007 5.791 1.00 97.62 99 VAL A N 1
ATOM 717 C CA . VAL A 1 99 ? -6.707 -0.173 7.129 1.00 97.62 99 VAL A CA 1
ATOM 718 C C . VAL A 1 99 ? -7.375 -1.329 7.877 1.00 97.62 99 VAL A C 1
ATOM 720 O O . VAL A 1 99 ? -6.677 -2.144 8.475 1.00 97.62 99 VAL A O 1
ATOM 723 N N . LEU A 1 100 ? -8.705 -1.454 7.801 1.00 97.94 100 LEU A N 1
ATOM 724 C CA . LEU A 1 100 ? -9.445 -2.546 8.446 1.00 97.94 100 LEU A CA 1
ATOM 725 C C . LEU A 1 100 ? -9.072 -3.929 7.894 1.00 97.94 100 LEU A C 1
ATOM 727 O O . LEU A 1 100 ? -8.922 -4.868 8.672 1.00 97.94 100 LEU A O 1
ATOM 731 N N . LEU A 1 101 ? -8.888 -4.059 6.576 1.00 97.81 101 LEU A N 1
ATOM 732 C CA . LEU A 1 101 ? -8.406 -5.301 5.959 1.00 97.81 101 LEU A CA 1
ATOM 733 C C . LEU A 1 101 ? -7.007 -5.668 6.463 1.00 97.81 101 LEU A C 1
ATOM 735 O O . LEU A 1 101 ? -6.770 -6.818 6.829 1.00 97.81 101 LEU A O 1
ATOM 739 N N . GLY A 1 102 ? -6.106 -4.686 6.536 1.00 97.19 102 GLY A N 1
ATOM 740 C CA . GLY A 1 102 ? -4.766 -4.884 7.083 1.00 97.19 102 GLY A CA 1
ATOM 741 C C . GLY A 1 102 ? -4.804 -5.328 8.544 1.00 97.19 102 GLY A C 1
ATOM 742 O O . GLY A 1 102 ? -4.180 -6.319 8.908 1.00 97.19 102 GLY A O 1
ATOM 743 N N . LEU A 1 103 ? -5.600 -4.652 9.377 1.00 97.88 103 LEU A N 1
ATOM 744 C CA . LEU A 1 103 ? -5.763 -4.997 10.793 1.00 97.88 103 LEU A CA 1
ATOM 745 C C . LEU A 1 103 ? -6.355 -6.395 11.014 1.00 97.88 103 LEU A C 1
ATOM 747 O O . LEU A 1 103 ? -6.006 -7.050 11.996 1.00 97.88 103 LEU A O 1
ATOM 751 N N . ALA A 1 104 ? -7.213 -6.860 10.101 1.00 96.88 104 ALA A N 1
ATOM 752 C CA . ALA A 1 104 ? -7.730 -8.229 10.075 1.00 96.88 104 ALA A CA 1
ATOM 753 C C . ALA A 1 104 ? -6.706 -9.272 9.570 1.00 96.88 104 ALA A C 1
ATOM 755 O O . ALA A 1 104 ? -6.993 -10.468 9.591 1.00 96.88 104 ALA A O 1
ATOM 756 N N . GLY A 1 105 ? -5.509 -8.843 9.154 1.00 95.56 105 GLY A N 1
ATOM 757 C CA . GLY A 1 105 ? -4.393 -9.702 8.742 1.00 95.56 105 GLY A CA 1
ATOM 758 C C . GLY A 1 105 ? -4.348 -10.063 7.265 1.00 95.56 105 GLY A C 1
ATOM 759 O O . GLY A 1 105 ? -3.660 -11.017 6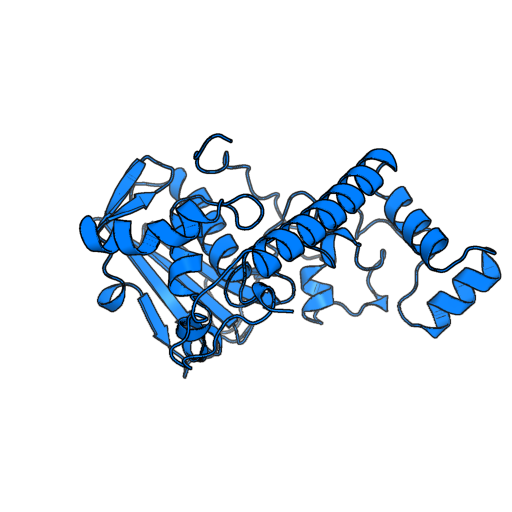.897 1.00 95.56 105 GLY A O 1
ATOM 760 N N . TYR A 1 106 ? -5.084 -9.344 6.421 1.00 95.75 106 TYR A N 1
ATOM 761 C CA . TYR A 1 106 ? -5.039 -9.561 4.982 1.00 95.75 106 TYR A CA 1
ATOM 762 C C . TYR A 1 106 ? -3.897 -8.768 4.342 1.00 95.75 106 TYR A C 1
ATOM 764 O O . TYR A 1 106 ? -3.645 -7.615 4.697 1.00 95.75 106 TYR A O 1
ATOM 772 N N . ASP A 1 107 ? -3.238 -9.380 3.359 1.00 92.12 107 ASP A N 1
ATOM 773 C CA . ASP A 1 107 ? -2.175 -8.759 2.568 1.00 92.12 107 ASP A CA 1
ATOM 774 C C . ASP A 1 107 ? -2.743 -8.237 1.236 1.00 92.12 107 ASP A C 1
ATOM 776 O O . ASP A 1 107 ? -3.456 -8.978 0.551 1.00 92.12 107 ASP A O 1
ATOM 780 N N . PRO A 1 108 ? -2.466 -6.976 0.846 1.00 91.31 108 PRO A N 1
ATOM 781 C CA . PRO A 1 108 ? -3.011 -6.396 -0.380 1.00 91.31 108 PRO A CA 1
ATOM 782 C C . PRO A 1 108 ? -2.614 -7.143 -1.659 1.00 91.31 108 PRO A C 1
ATOM 784 O O . PRO A 1 108 ? -3.306 -6.996 -2.661 1.00 91.31 108 PRO A O 1
ATOM 787 N N . GLU A 1 109 ? -1.528 -7.917 -1.655 1.00 89.69 109 GLU A N 1
ATOM 788 C CA . GLU A 1 109 ? -1.068 -8.688 -2.815 1.00 89.69 109 GLU A CA 1
ATOM 789 C C . GLU A 1 109 ? -1.845 -9.994 -3.022 1.00 89.69 109 GLU A C 1
ATOM 791 O O . GLU A 1 109 ? -1.755 -10.595 -4.095 1.00 89.69 109 GLU A O 1
ATOM 796 N N . THR A 1 110 ? -2.556 -10.471 -1.995 1.00 90.31 110 THR A N 1
ATOM 797 C CA . THR A 1 110 ? -3.168 -11.814 -1.990 1.00 90.31 110 THR A CA 1
ATOM 798 C C . THR A 1 110 ? -4.623 -11.845 -1.537 1.00 90.31 110 THR A C 1
ATOM 800 O O . THR A 1 110 ? -5.290 -12.858 -1.739 1.00 90.31 110 THR A O 1
ATOM 803 N N . VAL A 1 111 ? -5.129 -10.762 -0.939 1.00 92.50 111 VAL A N 1
ATOM 804 C CA . VAL A 1 111 ? -6.522 -10.674 -0.495 1.00 92.50 111 VAL A CA 1
ATOM 805 C C . VAL A 1 111 ? -7.481 -10.854 -1.673 1.00 92.50 111 VAL A C 1
ATOM 807 O O . VAL A 1 111 ? -7.341 -10.218 -2.718 1.00 92.50 111 VAL A O 1
ATOM 810 N N . ASP A 1 112 ? -8.477 -11.720 -1.502 1.00 89.88 112 ASP A N 1
ATOM 811 C CA . ASP A 1 112 ? -9.486 -11.955 -2.526 1.00 89.88 112 ASP A CA 1
ATOM 812 C C . ASP A 1 112 ? -10.574 -10.870 -2.517 1.00 89.88 112 ASP A C 1
ATOM 814 O O . ASP A 1 112 ? -10.864 -10.228 -1.501 1.00 89.88 112 ASP A O 1
ATOM 818 N N . ILE A 1 113 ? -11.217 -10.681 -3.670 1.00 86.88 113 ILE A N 1
ATOM 819 C CA . ILE A 1 113 ? -12.221 -9.629 -3.849 1.00 86.88 113 ILE A CA 1
ATOM 820 C C . ILE A 1 113 ? -13.445 -9.807 -2.940 1.00 86.88 113 ILE A C 1
ATOM 822 O O . ILE A 1 113 ? -14.000 -8.811 -2.477 1.00 86.88 113 ILE A O 1
ATOM 826 N N . HIS A 1 114 ? -13.844 -11.043 -2.622 1.00 90.00 114 HIS A N 1
ATOM 827 C CA . HIS A 1 114 ? -15.005 -11.286 -1.767 1.00 90.00 114 HIS A CA 1
ATOM 828 C C . HIS A 1 114 ? -14.724 -10.849 -0.332 1.00 90.00 114 HIS A C 1
ATOM 830 O O . HIS A 1 114 ? -15.572 -10.215 0.291 1.00 90.00 114 HIS A O 1
ATOM 836 N N . THR A 1 115 ? -13.517 -11.101 0.171 1.00 93.75 115 THR A N 1
ATOM 837 C CA . THR A 1 115 ? -13.060 -10.590 1.467 1.00 93.75 115 THR A CA 1
ATOM 838 C C . THR A 1 115 ? -13.044 -9.059 1.491 1.00 93.75 115 THR A C 1
ATOM 840 O O . THR A 1 115 ? -13.554 -8.446 2.436 1.00 93.75 115 THR A O 1
ATOM 843 N N . VAL A 1 116 ? -12.525 -8.422 0.433 1.00 92.62 116 VAL A N 1
ATOM 844 C CA . VAL A 1 116 ? -12.519 -6.953 0.297 1.00 92.62 116 VAL A CA 1
ATOM 845 C C . VAL A 1 116 ? -13.939 -6.377 0.322 1.00 92.62 116 VAL A C 1
ATOM 847 O O . VAL A 1 116 ? -14.176 -5.333 0.934 1.00 92.62 116 VAL A O 1
ATOM 850 N N . GLU A 1 117 ? -14.899 -7.034 -0.325 1.00 90.44 117 GLU A N 1
ATOM 851 C CA . GLU A 1 117 ? -16.303 -6.609 -0.352 1.00 90.44 117 GLU A CA 1
ATOM 852 C C . GLU A 1 117 ? -17.041 -6.899 0.966 1.00 90.44 117 GLU A C 1
ATOM 854 O O . GLU A 1 117 ? -17.901 -6.115 1.373 1.00 90.44 117 GLU A O 1
ATOM 859 N N . ALA A 1 118 ? -16.683 -7.976 1.669 1.00 94.00 118 ALA A N 1
ATOM 860 C CA . ALA A 1 118 ? -17.386 -8.444 2.861 1.00 94.00 118 ALA A CA 1
ATOM 861 C C . ALA A 1 118 ? -16.964 -7.757 4.169 1.00 94.00 118 ALA A C 1
ATOM 863 O O . ALA A 1 118 ? -17.743 -7.770 5.126 1.00 94.00 118 ALA A O 1
ATOM 864 N N . ILE A 1 119 ? -15.773 -7.151 4.248 1.00 95.69 119 ILE A N 1
ATOM 865 C CA . ILE A 1 119 ? -15.230 -6.625 5.515 1.00 95.69 119 ILE A CA 1
ATOM 866 C C . ILE A 1 119 ? -16.132 -5.564 6.172 1.00 95.69 119 ILE A C 1
ATOM 868 O O . ILE A 1 119 ? -16.414 -5.654 7.366 1.00 95.69 119 ILE A O 1
ATOM 872 N N . LEU A 1 120 ? -16.651 -4.595 5.403 1.00 94.56 120 LEU A N 1
ATOM 873 C CA . LEU A 1 120 ? -17.512 -3.530 5.935 1.00 94.56 120 LEU A CA 1
ATOM 874 C C . LEU A 1 120 ? -18.916 -4.043 6.313 1.00 94.56 120 LEU A C 1
ATOM 876 O O . LEU A 1 120 ? -19.349 -3.750 7.428 1.00 94.56 120 LEU A O 1
ATOM 880 N N . PRO A 1 121 ? -19.624 -4.835 5.476 1.00 94.38 121 PRO A N 1
ATOM 881 C CA . PRO A 1 121 ? -20.874 -5.482 5.887 1.00 94.38 121 PRO A CA 1
ATOM 882 C C . PRO A 1 121 ? -20.721 -6.359 7.136 1.00 94.38 121 PRO A C 1
ATOM 884 O O . PRO A 1 121 ? -21.563 -6.324 8.034 1.00 94.38 121 PRO A O 1
ATOM 887 N N . THR A 1 122 ? -19.624 -7.115 7.227 1.00 95.00 122 THR A N 1
ATOM 888 C CA . THR A 1 122 ? -19.341 -7.979 8.381 1.00 95.00 122 THR A CA 1
ATOM 889 C C . THR A 1 122 ? -19.149 -7.149 9.645 1.00 95.00 122 THR A C 1
ATOM 891 O O . THR A 1 122 ? -19.767 -7.437 10.672 1.00 95.00 122 THR A O 1
ATOM 894 N N . LEU A 1 123 ? -18.363 -6.075 9.569 1.00 96.19 123 LEU A N 1
ATOM 895 C CA . LEU A 1 123 ? -18.186 -5.142 10.677 1.00 96.19 123 LEU A CA 1
ATOM 896 C C . LEU A 1 123 ? -19.513 -4.488 11.087 1.00 96.19 123 LEU A C 1
ATOM 898 O O . LEU A 1 123 ? -19.839 -4.476 12.268 1.00 96.19 123 LEU A O 1
ATOM 902 N N . ALA A 1 124 ? -20.312 -4.012 10.129 1.00 95.06 124 ALA A N 1
ATOM 903 C CA . ALA A 1 124 ? -21.603 -3.381 10.404 1.00 95.06 124 ALA A CA 1
ATOM 904 C C . ALA A 1 124 ? -22.598 -4.338 11.084 1.00 95.06 124 ALA A C 1
ATOM 906 O O . ALA A 1 124 ? -23.349 -3.925 11.963 1.00 95.06 124 ALA A O 1
ATOM 907 N N . SER A 1 125 ? -22.594 -5.618 10.698 1.00 95.94 125 SER A N 1
ATOM 908 C CA . SER A 1 125 ? -23.478 -6.631 11.288 1.00 95.94 125 SER A CA 1
ATOM 909 C C . SER A 1 125 ? -23.031 -7.115 12.670 1.00 95.94 125 SER A C 1
ATOM 911 O O . SER A 1 125 ? -23.870 -7.459 13.498 1.00 95.94 125 SER A O 1
ATOM 913 N N . THR A 1 126 ? -21.721 -7.154 12.932 1.00 96.44 126 THR A N 1
ATOM 914 C CA . THR A 1 126 ? -21.170 -7.735 14.167 1.00 96.44 126 THR A CA 1
ATOM 915 C C . THR A 1 126 ? -20.731 -6.701 15.200 1.00 96.44 126 THR A C 1
ATOM 917 O O . THR A 1 126 ? -20.551 -7.059 16.361 1.00 96.44 126 THR A O 1
ATOM 920 N N . GLY A 1 127 ? -20.511 -5.448 14.793 1.00 97.06 127 GLY A N 1
ATOM 921 C CA . GLY A 1 127 ? -19.943 -4.385 15.627 1.00 97.06 127 GLY A CA 1
ATOM 922 C C . GLY A 1 127 ? -18.485 -4.617 16.039 1.00 97.06 127 GLY A C 1
ATOM 923 O O . GLY A 1 127 ? -17.987 -3.933 16.930 1.00 97.06 127 GLY A O 1
ATOM 924 N N . THR A 1 128 ? -17.801 -5.600 15.443 1.00 97.62 128 THR A N 1
ATOM 925 C CA . THR A 1 128 ? -16.457 -6.018 15.867 1.00 97.62 128 THR A CA 1
ATOM 926 C C . THR A 1 128 ? -15.550 -6.342 14.685 1.00 97.62 128 THR A C 1
ATOM 928 O O . THR A 1 128 ? -15.985 -6.975 13.723 1.00 97.62 128 THR A O 1
ATOM 931 N N . LEU A 1 129 ? -14.272 -5.987 14.796 1.00 97.56 129 LEU A N 1
ATOM 932 C CA . LEU A 1 129 ? -13.200 -6.429 13.910 1.00 97.56 129 LEU A CA 1
ATOM 933 C C . LEU A 1 129 ? -12.506 -7.655 14.522 1.00 97.56 129 LEU A C 1
ATOM 935 O O . LEU A 1 129 ? -12.170 -7.652 15.704 1.00 97.56 129 LEU A O 1
ATOM 939 N N . THR A 1 130 ? -12.291 -8.709 13.733 1.00 96.00 130 THR A N 1
ATOM 940 C CA . THR A 1 130 ? -11.539 -9.894 14.185 1.00 96.00 130 THR A CA 1
ATOM 941 C C . THR A 1 130 ? -10.080 -9.748 13.769 1.00 96.00 130 THR A C 1
ATOM 943 O O . THR A 1 130 ? -9.797 -9.630 12.580 1.00 96.00 130 THR A O 1
ATOM 946 N N . LEU A 1 131 ? -9.172 -9.735 14.744 1.00 95.88 131 LEU A N 1
ATOM 947 C CA . LEU A 1 131 ? -7.727 -9.689 14.523 1.00 95.88 131 LEU A CA 1
ATOM 948 C C . LEU A 1 131 ? -7.177 -11.091 14.193 1.00 95.88 131 LEU A C 1
ATOM 950 O O . LEU A 1 131 ? -7.820 -12.088 14.532 1.00 95.88 131 LEU A O 1
ATOM 954 N N . PRO A 1 132 ? -5.961 -11.206 13.627 1.00 92.50 132 PRO A N 1
ATOM 955 C CA . PRO A 1 132 ? -5.326 -12.495 13.325 1.00 92.50 132 PRO A CA 1
ATOM 956 C C . PRO A 1 132 ? -5.137 -13.398 14.544 1.00 92.50 132 PRO A C 1
ATOM 958 O O . PRO A 1 132 ? -5.155 -14.618 14.419 1.00 92.50 132 PRO A O 1
ATOM 961 N N . SER A 1 133 ? -5.013 -12.808 15.737 1.00 89.81 133 SER A N 1
ATOM 962 C CA . SER A 1 133 ? -4.966 -13.533 17.012 1.00 89.81 133 SER A CA 1
ATOM 963 C C . SER A 1 133 ? -6.287 -14.227 17.382 1.00 89.81 133 SER A C 1
ATOM 965 O O . SER A 1 133 ? -6.336 -14.971 18.358 1.00 89.81 133 SER A O 1
ATOM 967 N N . GLY A 1 134 ? -7.374 -13.959 16.652 1.00 91.38 134 GLY A N 1
ATOM 968 C CA . GLY A 1 134 ? -8.737 -14.373 16.986 1.00 91.38 134 GLY A CA 1
ATOM 969 C C . GLY A 1 134 ? -9.464 -13.407 17.927 1.00 91.38 134 GLY A C 1
ATOM 970 O O . GLY A 1 134 ? -10.666 -13.564 18.152 1.00 91.38 134 GLY A O 1
ATOM 971 N N . THR A 1 135 ? -8.780 -12.384 18.453 1.00 93.75 135 THR A N 1
ATOM 972 C CA . THR A 1 135 ? -9.399 -11.349 19.291 1.00 93.75 135 THR A CA 1
ATOM 973 C C . THR A 1 135 ? -10.445 -10.575 18.493 1.00 93.75 135 THR A C 1
ATOM 975 O O . THR A 1 135 ? -10.160 -10.058 17.414 1.00 93.75 135 THR A O 1
ATOM 978 N N . ARG A 1 136 ? -11.656 -10.453 19.046 1.00 96.56 136 ARG A N 1
ATOM 979 C CA . ARG A 1 136 ? -12.725 -9.614 18.493 1.00 96.56 136 ARG A CA 1
ATOM 980 C C . ARG A 1 136 ? -12.732 -8.276 19.217 1.00 96.56 136 ARG A C 1
ATOM 982 O O . ARG A 1 136 ? -13.055 -8.226 20.400 1.00 96.56 136 ARG A O 1
ATOM 989 N N . VAL A 1 137 ? -12.388 -7.211 18.507 1.00 96.81 137 VAL A N 1
ATOM 990 C CA . VAL A 1 137 ? -12.321 -5.851 19.051 1.00 96.81 137 VAL A CA 1
ATOM 991 C C . VAL A 1 137 ? -13.570 -5.086 18.615 1.00 96.81 137 VAL A C 1
ATOM 993 O O . VAL A 1 137 ? -13.836 -5.044 17.411 1.00 96.81 137 VAL A O 1
ATOM 996 N N . PRO A 1 138 ? -14.357 -4.499 19.535 1.00 97.25 138 PRO A N 1
ATOM 997 C CA . PRO A 1 138 ? -15.425 -3.574 19.170 1.00 97.25 138 PRO A CA 1
ATOM 998 C C . PRO A 1 138 ? -14.868 -2.427 18.330 1.00 97.25 138 PRO A C 1
ATOM 1000 O O . PRO A 1 138 ? -13.849 -1.842 18.694 1.00 97.25 138 PRO A O 1
ATOM 1003 N N . LEU A 1 139 ? -15.507 -2.132 17.198 1.00 97.81 139 LEU A N 1
ATOM 1004 C CA . LEU A 1 139 ? -15.053 -1.057 16.322 1.00 97.81 139 LEU A CA 1
ATOM 1005 C C . LEU A 1 139 ? -16.236 -0.398 15.619 1.00 97.81 139 LEU A C 1
ATOM 1007 O O . LEU A 1 139 ? -16.997 -1.044 14.897 1.00 97.81 139 LEU A O 1
ATOM 1011 N N . ASN A 1 140 ? -16.355 0.912 15.802 1.00 96.44 140 ASN A N 1
ATOM 1012 C CA . ASN A 1 140 ? -17.308 1.764 15.114 1.00 96.44 140 ASN A CA 1
ATOM 1013 C C . ASN A 1 140 ? -16.543 2.738 14.216 1.00 96.44 140 ASN A C 1
ATOM 1015 O O . ASN A 1 140 ? -15.817 3.602 14.696 1.00 96.44 140 ASN A O 1
ATOM 1019 N N . ILE A 1 141 ? -16.747 2.648 12.899 1.00 94.06 141 ILE A N 1
ATOM 1020 C CA . ILE A 1 141 ? -16.042 3.492 11.919 1.00 94.06 141 ILE A CA 1
ATOM 1021 C C . ILE A 1 141 ? -16.195 4.988 12.229 1.00 94.06 141 ILE A C 1
ATOM 1023 O O . ILE A 1 141 ? -15.243 5.742 12.064 1.00 94.06 141 ILE A O 1
ATOM 1027 N N . ALA A 1 142 ? -17.374 5.434 12.669 1.00 94.06 142 ALA A N 1
ATOM 1028 C CA . ALA A 1 142 ? -17.625 6.851 12.917 1.00 94.06 142 ALA A CA 1
ATOM 1029 C C . ALA A 1 142 ? -16.926 7.379 14.181 1.00 94.06 142 ALA A C 1
ATOM 1031 O O . ALA A 1 142 ? -16.631 8.571 14.252 1.00 94.06 142 ALA A O 1
ATOM 1032 N N . GLU A 1 143 ? -16.680 6.513 15.163 1.00 95.38 143 GLU A N 1
ATOM 1033 C CA . GLU A 1 143 ? -16.121 6.887 16.469 1.00 95.38 143 GLU A CA 1
ATOM 1034 C C . GLU A 1 143 ? -14.620 6.602 16.560 1.00 95.38 143 GLU A C 1
ATOM 1036 O O . GLU A 1 143 ? -13.877 7.374 17.167 1.00 95.38 143 GLU A O 1
ATOM 1041 N N . ASP A 1 144 ? -14.174 5.512 15.940 1.00 97.81 144 ASP A N 1
ATOM 1042 C CA . ASP A 1 144 ? -12.819 4.988 16.072 1.00 97.81 144 ASP A CA 1
ATOM 1043 C C . ASP A 1 144 ? -11.924 5.320 14.872 1.00 97.81 144 ASP A C 1
ATOM 1045 O O . ASP A 1 144 ? -10.708 5.181 14.981 1.00 97.81 144 ASP A O 1
ATOM 1049 N N . ILE A 1 145 ? -12.479 5.790 13.744 1.00 97.94 145 ILE A N 1
ATOM 1050 C CA . ILE A 1 145 ? -11.698 6.233 12.577 1.00 97.94 145 ILE A CA 1
ATOM 1051 C C . ILE A 1 145 ? -11.882 7.734 12.356 1.00 97.94 145 ILE A C 1
ATOM 1053 O O . ILE A 1 145 ? -12.921 8.203 11.882 1.00 97.94 145 ILE A O 1
ATOM 1057 N N . ARG A 1 146 ? -10.840 8.511 12.657 1.00 97.94 146 ARG A N 1
ATOM 1058 C CA . ARG A 1 146 ? -10.847 9.970 12.527 1.00 97.94 146 ARG A CA 1
ATOM 1059 C C . ARG A 1 146 ? -10.143 10.399 11.247 1.00 97.94 146 ARG A C 1
ATOM 1061 O O . ARG A 1 146 ? -8.980 10.091 11.012 1.00 97.94 146 ARG A O 1
ATOM 1068 N N . PHE A 1 147 ? -10.846 11.179 10.432 1.00 97.56 147 PHE A N 1
ATOM 1069 C CA . PHE A 1 147 ? -10.291 11.827 9.245 1.00 97.56 147 PHE A CA 1
ATOM 1070 C C . PHE A 1 147 ? -9.886 13.258 9.606 1.00 97.56 147 PHE A C 1
ATOM 1072 O O . PHE A 1 147 ? -10.739 14.089 9.919 1.00 97.56 147 PHE A O 1
ATOM 1079 N N . ILE A 1 148 ? -8.586 13.546 9.567 1.00 97.38 148 ILE A N 1
ATOM 1080 C CA . ILE A 1 148 ? -7.975 14.781 10.071 1.00 97.38 148 ILE A CA 1
ATOM 1081 C C . ILE A 1 148 ? -7.262 15.515 8.915 1.00 97.38 148 ILE A C 1
ATOM 1083 O O . ILE A 1 148 ? -6.037 15.638 8.897 1.00 97.38 148 ILE A O 1
ATOM 1087 N N . PRO A 1 149 ? -8.011 16.035 7.921 1.00 95.69 149 PRO A N 1
ATOM 1088 C CA . PRO A 1 149 ? -7.440 16.568 6.679 1.00 95.69 149 PRO A CA 1
ATOM 1089 C C . PRO A 1 149 ? -6.574 17.819 6.859 1.00 95.69 149 PRO A C 1
ATOM 1091 O O . PRO A 1 149 ? -5.743 18.128 6.012 1.00 95.69 149 PRO A O 1
ATOM 1094 N N . ARG A 1 150 ? -6.798 18.576 7.940 1.00 95.81 150 ARG A N 1
ATOM 1095 C CA . ARG A 1 150 ? -6.125 19.859 8.204 1.00 95.81 150 ARG A CA 1
ATOM 1096 C C . ARG A 1 150 ? -4.840 19.725 9.018 1.00 95.81 1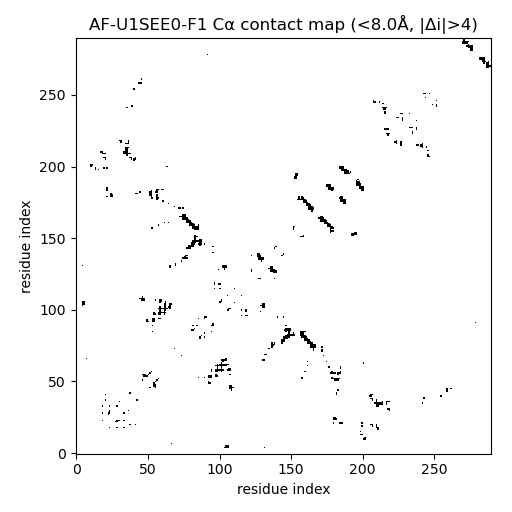50 ARG A C 1
ATOM 1098 O O . ARG A 1 150 ? -4.188 20.733 9.269 1.00 95.81 150 ARG A O 1
ATOM 1105 N N . THR A 1 151 ? -4.483 18.508 9.412 1.00 95.88 151 THR A N 1
ATOM 1106 C CA . THR A 1 151 ? -3.250 18.226 10.143 1.00 95.88 151 THR A CA 1
ATOM 1107 C C . THR A 1 151 ? -2.336 17.434 9.231 1.00 95.88 151 THR A C 1
ATOM 1109 O O . THR A 1 151 ? -2.664 16.313 8.859 1.00 95.88 151 THR A O 1
ATOM 1112 N N . VAL A 1 152 ? -1.205 18.022 8.859 1.00 94.62 152 VAL A N 1
ATOM 1113 C CA . VAL A 1 152 ? -0.145 17.363 8.092 1.00 94.62 152 VAL A CA 1
ATOM 1114 C C . VAL A 1 152 ? 0.988 17.062 9.060 1.00 94.62 152 VAL A C 1
ATOM 1116 O O . VAL A 1 152 ? 1.432 17.963 9.771 1.00 94.62 152 VAL A O 1
ATOM 1119 N N . LEU A 1 153 ? 1.422 15.804 9.114 1.00 93.62 153 LEU A N 1
ATOM 1120 C CA . LEU A 1 153 ? 2.575 15.425 9.925 1.00 93.62 153 LEU A CA 1
ATOM 1121 C C . LEU A 1 153 ? 3.883 15.783 9.193 1.00 93.62 153 LEU A C 1
ATOM 1123 O O . LEU A 1 153 ? 3.887 15.790 7.959 1.00 93.62 153 LEU A O 1
ATOM 1127 N N . PRO A 1 154 ? 4.984 16.074 9.910 1.00 90.88 154 PRO A N 1
ATOM 1128 C CA . PRO A 1 154 ? 6.176 16.687 9.312 1.00 90.88 154 PRO A CA 1
ATOM 1129 C C . PRO A 1 154 ? 6.888 15.858 8.247 1.00 90.88 154 PRO A C 1
ATOM 1131 O O . PRO A 1 154 ? 7.472 16.438 7.338 1.00 90.88 154 PRO A O 1
ATOM 1134 N N . TYR A 1 155 ? 6.832 14.527 8.334 1.00 89.00 155 TYR A N 1
ATOM 1135 C CA . TYR A 1 155 ? 7.528 13.664 7.381 1.00 89.00 155 TYR A CA 1
ATOM 1136 C C . TYR A 1 155 ? 6.851 13.630 6.006 1.00 89.00 155 TYR A C 1
ATOM 1138 O O . TYR A 1 155 ? 7.492 13.815 4.976 1.00 89.00 155 TYR A O 1
ATOM 1146 N N . HIS A 1 156 ? 5.541 13.364 5.969 1.00 91.69 156 HIS A N 1
ATOM 1147 C CA . HIS A 1 156 ? 4.824 13.165 4.715 1.00 91.69 156 HIS A CA 1
ATOM 1148 C C . HIS A 1 156 ? 3.325 13.456 4.851 1.00 91.69 156 HIS A C 1
ATOM 1150 O O . HIS A 1 156 ? 2.693 13.160 5.866 1.00 91.69 156 HIS A O 1
ATOM 1156 N N . VAL A 1 157 ? 2.725 13.980 3.776 1.00 92.31 157 VAL A N 1
ATOM 1157 C CA . VAL A 1 157 ? 1.310 14.403 3.731 1.00 92.31 157 VAL A CA 1
ATOM 1158 C C . VAL A 1 157 ? 0.304 13.258 3.835 1.00 92.31 157 VAL A C 1
ATOM 1160 O O . VAL A 1 157 ? -0.848 13.483 4.200 1.00 92.31 157 VAL A O 1
ATOM 1163 N N . ASN A 1 158 ? 0.724 12.039 3.506 1.00 94.75 158 ASN A N 1
ATOM 1164 C CA . ASN A 1 158 ? -0.067 10.830 3.706 1.00 94.75 158 ASN A CA 1
ATOM 1165 C C . ASN A 1 158 ? 0.437 10.125 4.960 1.00 94.75 158 ASN A C 1
ATOM 1167 O O . ASN A 1 158 ? 1.379 9.335 4.863 1.00 94.75 158 ASN A O 1
ATOM 1171 N N . ALA A 1 159 ? -0.182 10.400 6.103 1.00 96.19 159 ALA A N 1
ATOM 1172 C CA . ALA A 1 159 ? 0.179 9.772 7.365 1.00 96.19 159 ALA A CA 1
ATOM 1173 C C . ALA A 1 159 ? -1.043 9.165 8.052 1.00 96.19 159 ALA A C 1
ATOM 1175 O O . ALA A 1 159 ? -2.154 9.688 7.934 1.00 96.19 159 ALA A O 1
ATOM 1176 N N . LEU A 1 160 ? -0.830 8.072 8.775 1.00 97.62 160 LEU A N 1
ATOM 1177 C CA . LEU A 1 160 ? -1.826 7.488 9.656 1.00 97.62 160 LEU A CA 1
ATOM 1178 C C . LEU A 1 160 ? -1.208 7.052 10.980 1.00 97.62 160 LEU A C 1
ATOM 1180 O O . LEU A 1 160 ? -0.089 6.549 10.995 1.00 97.62 160 LEU A O 1
ATOM 1184 N N . THR A 1 161 ? -1.956 7.190 12.068 1.00 98.25 161 THR A N 1
ATOM 1185 C CA . THR A 1 161 ? -1.588 6.636 13.375 1.00 98.25 161 THR A CA 1
ATOM 1186 C C . THR A 1 161 ? -2.617 5.593 13.772 1.00 98.25 161 THR A C 1
ATOM 1188 O O . THR A 1 161 ? -3.819 5.826 13.656 1.00 98.25 161 THR A O 1
ATOM 1191 N N . ILE A 1 162 ? -2.143 4.433 14.217 1.00 98.62 162 ILE A N 1
ATOM 1192 C CA . ILE A 1 162 ? -2.984 3.369 14.760 1.00 98.62 162 ILE A CA 1
ATOM 1193 C C . ILE A 1 162 ? -2.621 3.210 16.232 1.00 98.62 162 ILE A C 1
ATOM 1195 O O . ILE A 1 162 ? -1.441 3.085 16.570 1.00 98.62 162 ILE A O 1
ATOM 1199 N N . THR A 1 163 ? -3.637 3.211 17.092 1.00 98.44 163 THR A N 1
ATOM 1200 C CA . THR A 1 163 ? -3.486 3.076 18.543 1.00 98.44 163 THR A CA 1
ATOM 1201 C C . THR A 1 163 ? -4.343 1.920 19.033 1.00 98.44 163 THR A C 1
ATOM 1203 O O . THR A 1 163 ? -5.537 1.861 18.749 1.00 98.44 163 THR A O 1
ATOM 1206 N N . ALA A 1 164 ? -3.732 1.006 19.777 1.00 98.25 164 ALA A N 1
ATOM 1207 C CA . ALA A 1 164 ? -4.378 -0.087 20.482 1.00 98.25 164 ALA A CA 1
ATOM 1208 C C . ALA A 1 164 ? -4.306 0.183 21.988 1.00 98.25 164 ALA A C 1
ATOM 1210 O O . ALA A 1 164 ? -3.221 0.430 22.520 1.00 98.25 164 ALA A O 1
ATOM 1211 N N . SER A 1 165 ? -5.445 0.101 22.672 1.00 98.06 165 SER A N 1
ATOM 1212 C CA . SER A 1 165 ? -5.560 0.375 24.110 1.00 98.06 165 SER A CA 1
ATOM 1213 C C . SER A 1 165 ? -6.176 -0.800 24.866 1.00 98.06 165 SER A C 1
ATOM 1215 O O . SER A 1 165 ? -7.004 -1.544 24.326 1.00 98.06 165 SER A O 1
ATOM 1217 N N . GLY A 1 166 ? -5.771 -0.966 26.125 1.00 96.00 166 GLY A N 1
ATOM 1218 C CA . GLY A 1 166 ? -6.323 -1.948 27.058 1.00 96.00 166 GLY A CA 1
ATOM 1219 C C . GLY A 1 166 ? -7.662 -1.516 27.661 1.00 96.00 166 GLY A C 1
ATOM 1220 O O . GLY A 1 166 ? -8.171 -0.433 27.373 1.00 96.00 166 GLY A O 1
ATOM 1221 N N . GLY A 1 167 ? -8.233 -2.371 28.514 1.00 89.81 167 GLY A N 1
ATOM 1222 C CA . GLY A 1 167 ? -9.520 -2.112 29.175 1.00 89.81 167 GLY A CA 1
ATOM 1223 C C . GLY A 1 167 ? -9.502 -0.894 30.104 1.00 89.81 167 GLY A C 1
ATOM 1224 O O . GLY A 1 167 ? -10.521 -0.224 30.251 1.00 89.81 167 GLY A O 1
ATOM 1225 N N . ASP A 1 168 ? -8.329 -0.566 30.647 1.00 89.00 168 ASP A N 1
ATOM 1226 C CA . ASP A 1 168 ? -8.125 0.554 31.572 1.00 89.00 168 ASP A CA 1
ATOM 1227 C C . ASP A 1 168 ? -7.872 1.890 30.841 1.00 89.00 168 ASP A C 1
ATOM 1229 O O . ASP A 1 168 ? -7.757 2.940 31.470 1.00 89.00 168 ASP A O 1
ATOM 1233 N N . GLY A 1 169 ? -7.810 1.866 29.502 1.00 88.69 169 GLY A N 1
ATOM 1234 C CA . GLY A 1 169 ? -7.516 3.025 28.653 1.00 88.69 169 GLY A CA 1
ATOM 1235 C C . GLY A 1 169 ? -6.031 3.217 28.332 1.00 88.69 169 GLY A C 1
ATOM 1236 O O . GLY A 1 169 ? -5.710 4.004 27.441 1.00 88.69 169 GLY A O 1
ATOM 1237 N N . ASP A 1 170 ? -5.142 2.468 28.984 1.00 94.00 170 ASP A N 1
ATOM 1238 C CA . ASP A 1 170 ? -3.702 2.522 28.729 1.00 94.00 170 ASP A CA 1
ATOM 1239 C C . ASP A 1 170 ? -3.355 2.068 27.306 1.00 94.00 170 ASP A C 1
ATOM 1241 O O . ASP A 1 170 ? -3.893 1.083 26.786 1.00 94.00 170 ASP A O 1
ATOM 1245 N N . THR A 1 171 ? -2.427 2.784 26.672 1.00 97.12 171 THR A N 1
ATOM 1246 C CA . THR A 1 171 ? -1.922 2.450 25.338 1.00 97.12 171 THR A CA 1
ATOM 1247 C C . THR A 1 171 ? -1.038 1.207 25.401 1.00 97.12 171 THR A C 1
ATOM 1249 O O . THR A 1 171 ? 0.003 1.210 26.052 1.00 97.12 171 THR A O 1
ATOM 1252 N N . ILE A 1 172 ? -1.434 0.161 24.676 1.00 97.06 172 ILE A N 1
ATOM 1253 C CA . ILE A 1 172 ? -0.655 -1.073 24.489 1.00 97.06 172 ILE A CA 1
ATOM 1254 C C . ILE A 1 172 ? 0.368 -0.875 23.371 1.00 97.06 172 ILE A C 1
ATOM 1256 O O . ILE A 1 172 ? 1.529 -1.252 23.503 1.00 97.06 172 ILE A O 1
ATOM 1260 N N . LEU A 1 173 ? -0.076 -0.289 22.258 1.00 96.88 173 LEU A N 1
ATOM 1261 C CA . LEU A 1 173 ? 0.747 -0.054 21.080 1.00 96.88 173 LEU A CA 1
ATOM 1262 C C . LEU A 1 173 ? 0.236 1.176 20.337 1.00 96.88 173 LEU A C 1
ATOM 1264 O O . LEU A 1 173 ? -0.962 1.302 20.090 1.00 96.88 173 LEU A O 1
ATOM 1268 N N . GLN A 1 174 ? 1.146 2.054 19.935 1.00 97.56 174 GLN A N 1
ATOM 1269 C CA . GLN A 1 174 ? 0.850 3.161 19.036 1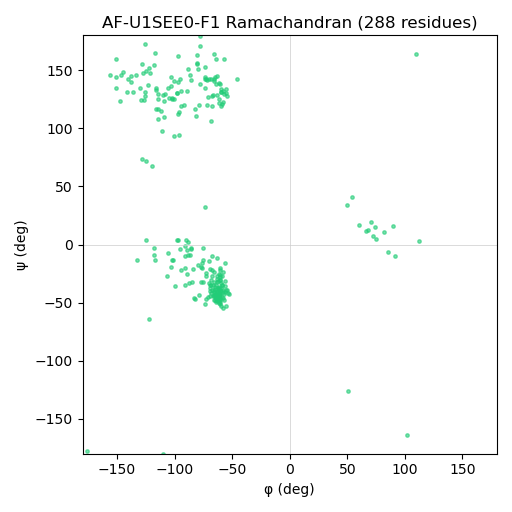.00 97.56 174 GLN A CA 1
ATOM 1270 C C . GLN A 1 174 ? 1.948 3.256 17.987 1.00 97.56 174 GLN A C 1
ATOM 1272 O O . GLN A 1 174 ? 3.135 3.239 18.317 1.00 97.56 174 GLN A O 1
ATOM 1277 N N . ARG A 1 175 ? 1.558 3.346 16.718 1.00 97.44 175 ARG A N 1
ATOM 1278 C CA . ARG A 1 175 ? 2.496 3.474 15.600 1.00 97.44 175 ARG A CA 1
ATOM 1279 C C . ARG A 1 175 ? 1.980 4.490 14.598 1.00 97.44 175 ARG A C 1
ATOM 1281 O O . ARG A 1 175 ? 0.788 4.506 14.289 1.00 97.44 175 ARG A O 1
ATOM 1288 N N . THR A 1 176 ? 2.895 5.298 14.075 1.00 97.69 176 THR A N 1
ATOM 1289 C CA . THR A 1 176 ? 2.634 6.243 12.987 1.00 97.69 176 THR A CA 1
ATOM 1290 C C . THR A 1 176 ? 3.308 5.740 11.720 1.00 97.69 176 THR A C 1
ATOM 1292 O O . THR A 1 176 ? 4.495 5.421 11.723 1.00 97.69 176 THR A O 1
ATOM 1295 N N . TYR A 1 177 ? 2.545 5.683 10.636 1.00 96.50 177 TYR A N 1
ATOM 1296 C CA . TYR A 1 177 ? 2.985 5.225 9.328 1.00 96.50 177 TYR A CA 1
ATOM 1297 C C . TYR A 1 177 ? 2.778 6.317 8.280 1.00 96.50 177 TYR A C 1
ATOM 1299 O O . TYR A 1 177 ? 1.843 7.115 8.365 1.00 96.50 177 TYR A O 1
ATOM 1307 N N . TYR A 1 178 ? 3.603 6.299 7.241 1.00 94.50 178 TYR A N 1
ATOM 1308 C CA . TYR A 1 178 ? 3.567 7.236 6.128 1.00 94.50 178 TYR A CA 1
ATOM 1309 C C . TYR A 1 178 ? 3.492 6.483 4.806 1.00 94.50 178 TYR A C 1
ATOM 1311 O O . TYR A 1 178 ? 4.344 5.652 4.509 1.00 94.50 178 TYR A O 1
ATOM 1319 N N . SER A 1 179 ? 2.482 6.779 3.991 1.00 93.00 179 SER A N 1
ATOM 1320 C CA . SER A 1 179 ? 2.295 6.153 2.678 1.00 93.00 179 SER A CA 1
ATOM 1321 C C . SER A 1 179 ? 2.892 7.033 1.576 1.00 93.00 179 SER A C 1
ATOM 1323 O O . SER A 1 179 ? 2.247 7.967 1.087 1.00 93.00 179 SER A O 1
ATOM 1325 N N . VAL A 1 180 ? 4.142 6.753 1.200 1.00 87.75 180 VAL A N 1
ATOM 1326 C CA . VAL A 1 180 ? 4.991 7.651 0.386 1.00 87.75 180 VAL A CA 1
ATOM 1327 C C . VAL A 1 180 ? 4.849 7.465 -1.133 1.00 87.75 180 VAL A C 1
ATOM 1329 O O . VAL A 1 180 ? 5.494 8.161 -1.907 1.00 87.75 180 VAL A O 1
ATOM 1332 N N . GLY A 1 181 ? 3.967 6.568 -1.586 1.00 79.31 181 GLY A N 1
ATOM 1333 C CA . GLY A 1 181 ? 3.733 6.291 -3.014 1.00 79.31 181 GLY A CA 1
ATOM 1334 C C . GLY A 1 181 ? 4.249 4.917 -3.445 1.00 79.31 181 GLY A C 1
ATOM 1335 O O . GLY A 1 181 ? 4.952 4.254 -2.696 1.00 79.31 181 GLY A O 1
ATOM 1336 N N . GLY A 1 182 ? 3.815 4.410 -4.607 1.00 74.56 182 GLY A N 1
ATOM 1337 C CA . GLY A 1 182 ? 4.218 3.075 -5.107 1.00 74.56 182 GLY A CA 1
ATOM 1338 C C . GLY A 1 182 ? 3.855 1.887 -4.192 1.00 74.56 182 GLY A C 1
ATOM 1339 O O . GLY A 1 182 ? 4.435 0.806 -4.300 1.00 74.56 182 GLY A O 1
ATOM 1340 N N . GLY A 1 183 ? 2.934 2.093 -3.240 1.00 75.81 183 GLY A N 1
ATOM 1341 C CA . GLY A 1 183 ? 2.606 1.126 -2.185 1.00 75.81 183 GLY A CA 1
ATOM 1342 C C . GLY A 1 183 ? 3.658 1.021 -1.072 1.00 75.81 183 GLY A C 1
ATOM 1343 O O . GLY A 1 183 ? 3.521 0.168 -0.196 1.00 75.81 183 GLY A O 1
ATOM 1344 N N . PHE A 1 184 ? 4.704 1.851 -1.086 1.00 85.06 184 PHE A N 1
ATOM 1345 C CA . PHE A 1 184 ? 5.698 1.912 -0.018 1.00 85.06 184 PHE A CA 1
ATOM 1346 C C . PHE A 1 184 ? 5.140 2.598 1.225 1.00 85.06 184 PHE A C 1
ATOM 1348 O O . PHE A 1 184 ? 4.396 3.580 1.138 1.00 85.06 184 PHE A O 1
ATOM 1355 N N . VAL A 1 185 ? 5.541 2.080 2.383 1.00 89.69 185 VAL A N 1
ATOM 1356 C CA . VAL A 1 185 ? 5.151 2.600 3.690 1.00 89.69 185 VAL A CA 1
ATOM 1357 C C . VAL A 1 185 ? 6.395 2.785 4.539 1.00 89.69 185 VAL A C 1
ATOM 1359 O O . VAL A 1 185 ? 7.239 1.892 4.599 1.00 89.69 185 VAL A O 1
ATOM 1362 N N . MET A 1 186 ? 6.483 3.930 5.204 1.00 89.31 186 MET A N 1
ATOM 1363 C CA . MET A 1 186 ? 7.502 4.222 6.203 1.00 89.31 186 MET A CA 1
ATOM 1364 C C . MET A 1 186 ? 6.866 4.165 7.593 1.00 89.31 186 MET A C 1
ATOM 1366 O O . MET A 1 186 ? 5.780 4.701 7.789 1.00 89.31 186 MET A O 1
ATOM 1370 N N . LEU A 1 187 ? 7.511 3.513 8.550 1.00 92.94 187 LEU A N 1
ATOM 1371 C CA . LEU A 1 187 ? 7.147 3.488 9.962 1.00 92.94 187 LEU A CA 1
ATOM 1372 C C . LEU A 1 187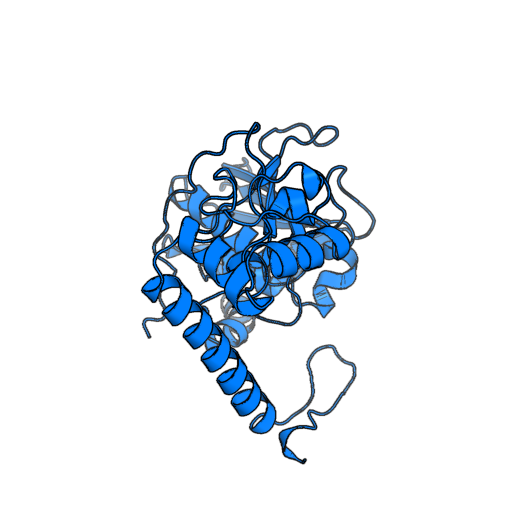 ? 7.998 4.509 10.713 1.00 92.94 187 LEU A C 1
ATOM 1374 O O . LEU A 1 187 ? 9.221 4.479 10.594 1.00 92.94 187 LEU A O 1
ATOM 1378 N N . GLN A 1 188 ? 7.367 5.355 11.520 1.00 93.00 188 GLN A N 1
ATOM 1379 C CA . GLN A 1 188 ? 8.077 6.197 12.476 1.00 93.00 188 GLN A CA 1
ATOM 1380 C C . GLN A 1 188 ? 8.645 5.349 13.622 1.00 93.00 188 GLN A C 1
ATOM 1382 O O . GLN A 1 188 ? 7.909 4.585 14.246 1.00 93.00 188 GLN A O 1
ATOM 1387 N N . THR A 1 189 ? 9.942 5.478 13.895 1.00 91.38 189 THR A N 1
ATOM 1388 C CA . THR A 1 189 ? 10.677 4.657 14.874 1.00 91.38 189 THR A CA 1
ATOM 1389 C C . THR A 1 189 ? 10.919 5.358 16.205 1.00 91.38 189 THR A C 1
ATOM 1391 O O . THR A 1 189 ? 11.289 4.701 17.175 1.00 91.38 189 THR A O 1
ATOM 1394 N N . ASN A 1 190 ? 10.708 6.671 16.262 1.00 90.62 190 ASN A N 1
ATOM 1395 C CA . ASN A 1 190 ? 10.831 7.486 17.464 1.00 90.62 190 ASN A CA 1
ATOM 1396 C C . ASN A 1 190 ? 9.486 8.121 17.862 1.00 90.62 190 ASN A C 1
ATOM 1398 O O . ASN A 1 190 ? 8.558 8.221 17.059 1.00 90.62 190 ASN A O 1
ATOM 1402 N N . ASP A 1 191 ? 9.405 8.616 19.096 1.00 87.75 191 ASP A N 1
ATOM 1403 C CA . ASP A 1 191 ? 8.199 9.268 19.624 1.00 87.75 191 ASP A CA 1
ATOM 1404 C C . ASP A 1 191 ? 8.165 10.793 19.382 1.00 87.75 191 ASP A C 1
ATOM 1406 O O . ASP A 1 191 ? 7.234 11.454 19.838 1.00 87.75 191 ASP A O 1
ATOM 1410 N N . ASP A 1 192 ? 9.148 11.379 18.679 1.00 88.06 192 ASP A N 1
ATOM 1411 C CA . ASP A 1 192 ? 9.163 12.816 18.355 1.00 88.06 192 ASP A CA 1
ATOM 1412 C C . ASP A 1 192 ? 8.275 13.100 17.124 1.00 88.06 192 ASP A C 1
ATOM 1414 O O . ASP A 1 192 ? 8.621 12.717 16.003 1.00 88.06 192 ASP A O 1
ATOM 1418 N N . PRO A 1 193 ? 7.124 13.781 17.283 1.00 81.12 193 PRO A N 1
ATOM 1419 C CA . PRO A 1 193 ? 6.240 14.086 16.165 1.00 81.12 193 PRO A CA 1
ATOM 1420 C C . PRO A 1 193 ? 6.747 15.238 15.286 1.00 81.12 193 PRO A C 1
ATOM 1422 O O . PRO A 1 193 ? 6.216 15.413 14.195 1.00 81.12 193 PRO A O 1
ATOM 1425 N N . LEU A 1 194 ? 7.707 16.048 15.751 1.00 86.38 194 LEU A N 1
ATOM 1426 C CA . LEU A 1 194 ? 8.265 17.196 15.028 1.00 86.38 194 LEU A CA 1
ATOM 1427 C C . LEU A 1 194 ? 9.491 16.815 14.195 1.00 86.38 194 LEU A C 1
ATOM 1429 O O . LEU A 1 194 ? 9.665 17.349 13.100 1.00 86.38 194 LEU A O 1
ATOM 1433 N N . HIS A 1 195 ? 10.298 15.875 14.690 1.00 88.81 195 HIS A N 1
ATOM 1434 C CA . HIS A 1 195 ? 11.482 15.349 14.006 1.00 88.81 195 HIS A CA 1
ATOM 1435 C C . HIS A 1 195 ? 11.396 13.821 13.890 1.00 88.81 195 HIS A C 1
ATOM 1437 O O . HIS A 1 195 ? 12.090 13.095 14.607 1.00 88.81 195 HIS A O 1
ATOM 1443 N N . PRO A 1 196 ? 10.511 13.316 13.018 1.00 88.44 196 PRO A N 1
ATOM 1444 C CA . PRO A 1 196 ? 10.296 11.887 12.875 1.00 88.44 196 PRO A CA 1
ATOM 1445 C C . PRO A 1 196 ? 11.530 11.203 12.282 1.00 88.44 196 PRO A C 1
ATOM 1447 O O . PRO A 1 196 ? 12.011 11.569 11.210 1.00 88.44 196 PRO A O 1
ATOM 1450 N N . GLU A 1 197 ? 11.997 10.163 12.960 1.00 88.12 197 GLU A N 1
ATOM 1451 C CA . GLU A 1 197 ? 12.883 9.153 12.395 1.00 88.12 197 GLU A CA 1
ATOM 1452 C C . GLU A 1 197 ? 12.010 8.060 11.793 1.00 88.12 197 GLU A C 1
ATOM 1454 O O . GLU A 1 197 ? 11.051 7.609 12.425 1.00 88.12 197 GLU A O 1
ATOM 1459 N N . VAL A 1 198 ? 12.305 7.645 10.563 1.00 85.81 198 VAL A N 1
ATOM 1460 C CA . VAL A 1 198 ? 11.486 6.662 9.857 1.00 85.81 198 VAL A CA 1
ATOM 1461 C C . VAL A 1 198 ? 12.306 5.498 9.318 1.00 85.81 198 VAL A C 1
ATOM 1463 O O . VAL A 1 198 ? 13.493 5.615 9.022 1.00 85.81 198 VAL A O 1
ATOM 1466 N N . SER A 1 199 ? 11.635 4.366 9.138 1.00 82.50 199 SER A N 1
ATOM 1467 C CA . SER A 1 199 ? 12.175 3.164 8.508 1.00 82.50 199 SER A CA 1
ATOM 1468 C C . SER A 1 199 ? 11.188 2.612 7.488 1.00 82.50 199 SER A C 1
ATOM 1470 O O . SER A 1 199 ? 9.977 2.715 7.667 1.00 82.50 199 SER A O 1
ATOM 1472 N N . SER A 1 200 ? 11.677 2.030 6.394 1.00 83.38 200 SER A N 1
ATOM 1473 C CA . SER A 1 200 ? 10.791 1.408 5.407 1.00 83.38 200 SER A CA 1
ATOM 1474 C C . SER A 1 200 ? 10.226 0.094 5.945 1.00 83.38 200 SER A C 1
ATOM 1476 O O . SER A 1 200 ? 10.972 -0.740 6.458 1.00 83.38 200 SER A O 1
ATOM 1478 N N . LEU A 1 201 ? 8.918 -0.126 5.786 1.00 81.81 201 LEU A N 1
ATOM 1479 C CA . LEU A 1 201 ? 8.342 -1.454 5.977 1.00 81.81 201 LEU A CA 1
ATOM 1480 C C . LEU A 1 201 ? 8.844 -2.364 4.850 1.00 81.81 201 LEU A C 1
ATOM 1482 O O . LEU A 1 201 ? 8.428 -2.232 3.696 1.00 81.81 201 LEU A O 1
ATOM 1486 N N . ALA A 1 202 ? 9.758 -3.276 5.183 1.00 61.84 202 ALA A N 1
ATOM 1487 C CA . ALA A 1 202 ? 10.297 -4.239 4.236 1.00 61.84 202 ALA A CA 1
ATOM 1488 C C . ALA A 1 202 ? 9.181 -5.145 3.691 1.00 61.84 202 ALA A C 1
ATOM 1490 O O . ALA A 1 202 ? 8.484 -5.819 4.447 1.00 61.84 202 ALA A O 1
ATOM 1491 N N . SER A 1 203 ? 9.050 -5.204 2.365 1.00 62.72 203 SER A N 1
ATOM 1492 C CA . SER A 1 203 ? 8.438 -6.360 1.702 1.00 62.72 203 SER A CA 1
ATOM 1493 C C . SER A 1 203 ? 9.558 -7.302 1.279 1.00 62.72 203 SER A C 1
ATOM 1495 O O . SER A 1 203 ? 10.601 -6.827 0.830 1.00 62.72 203 SER A O 1
ATOM 1497 N N . SER A 1 204 ? 9.348 -8.613 1.384 1.00 57.34 204 SER A N 1
ATOM 1498 C CA . SER A 1 204 ? 10.382 -9.645 1.187 1.00 57.34 204 SER A CA 1
ATOM 1499 C C . SER A 1 204 ? 11.101 -9.610 -0.170 1.00 57.34 204 SER A C 1
ATOM 1501 O O . SER A 1 204 ? 12.153 -10.231 -0.306 1.00 57.34 204 SER A O 1
ATOM 1503 N N . GLN A 1 205 ? 10.564 -8.901 -1.170 1.00 62.75 205 GLN A N 1
ATOM 1504 C CA . GLN A 1 205 ? 11.138 -8.819 -2.520 1.00 62.75 205 GLN A CA 1
ATOM 1505 C C . GLN A 1 205 ? 11.577 -7.411 -2.956 1.00 62.75 205 GLN A C 1
ATOM 1507 O O . GLN A 1 205 ? 12.324 -7.283 -3.934 1.00 62.75 205 GLN A O 1
ATOM 1512 N N . ALA A 1 206 ? 11.165 -6.366 -2.233 1.00 64.12 206 ALA A N 1
ATOM 1513 C CA . ALA A 1 206 ? 11.549 -4.987 -2.537 1.00 64.12 206 ALA A CA 1
ATOM 1514 C C . ALA A 1 206 ? 12.969 -4.691 -2.060 1.00 64.12 206 ALA A C 1
ATOM 1516 O O . ALA A 1 206 ? 13.347 -5.068 -0.952 1.00 64.12 206 ALA A O 1
ATOM 1517 N N . GLY A 1 207 ? 13.745 -3.987 -2.884 1.00 62.19 207 GLY A N 1
ATOM 1518 C CA . GLY A 1 207 ? 15.096 -3.551 -2.516 1.00 62.19 207 GLY A CA 1
ATOM 1519 C C . GLY A 1 207 ? 16.132 -4.669 -2.373 1.00 62.19 207 GLY A C 1
ATOM 1520 O O . GLY A 1 207 ? 17.219 -4.415 -1.861 1.00 62.19 207 GLY A O 1
ATOM 1521 N N . VAL A 1 208 ? 15.836 -5.896 -2.825 1.00 71.38 208 VAL A N 1
ATOM 1522 C CA . VAL A 1 208 ? 16.839 -6.975 -2.881 1.00 71.38 208 VAL A CA 1
ATOM 1523 C C . VAL A 1 208 ? 17.999 -6.526 -3.767 1.00 71.38 208 VAL A C 1
ATOM 1525 O O . VAL A 1 208 ? 17.800 -6.216 -4.940 1.00 71.38 208 VAL A O 1
ATOM 1528 N N . GLY A 1 209 ? 19.199 -6.492 -3.184 1.00 66.94 209 GLY A N 1
ATOM 1529 C CA . GLY A 1 209 ? 20.431 -6.114 -3.870 1.00 66.94 209 GLY A CA 1
ATOM 1530 C C . GLY A 1 209 ? 20.540 -4.633 -4.228 1.00 66.94 209 GLY A C 1
ATOM 1531 O O . GLY A 1 209 ? 21.356 -4.286 -5.074 1.00 66.94 209 GLY A O 1
ATOM 1532 N N . ILE A 1 210 ? 19.760 -3.751 -3.591 1.00 73.38 210 ILE A N 1
ATOM 1533 C CA . ILE A 1 210 ? 19.861 -2.299 -3.815 1.00 73.38 210 ILE A CA 1
ATOM 1534 C C . ILE A 1 210 ? 21.238 -1.724 -3.441 1.00 73.38 210 ILE A C 1
ATOM 1536 O O . ILE A 1 210 ? 21.663 -0.711 -3.987 1.00 73.38 210 ILE A O 1
ATOM 1540 N N . ASP A 1 211 ? 21.943 -2.387 -2.527 1.00 71.31 211 ASP A N 1
ATOM 1541 C CA . ASP A 1 211 ? 23.310 -2.091 -2.101 1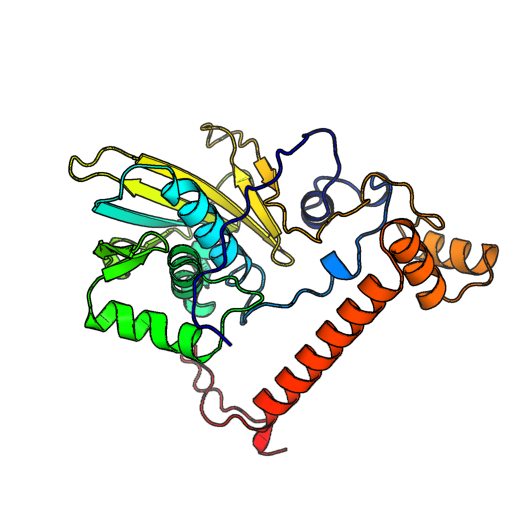.00 71.31 211 ASP A CA 1
ATOM 1542 C C . ASP A 1 211 ? 24.380 -2.753 -2.985 1.00 71.31 211 ASP A C 1
ATOM 1544 O O . ASP A 1 211 ? 25.566 -2.447 -2.857 1.00 71.31 211 ASP A O 1
ATOM 1548 N N . VAL A 1 212 ? 23.978 -3.641 -3.897 1.00 80.44 212 VAL A N 1
ATOM 1549 C CA . VAL A 1 212 ? 24.870 -4.314 -4.840 1.00 80.44 212 VAL A CA 1
ATOM 1550 C C . VAL A 1 212 ? 24.931 -3.487 -6.123 1.00 80.44 212 VAL A C 1
ATOM 1552 O O . VAL A 1 212 ? 23.896 -3.309 -6.768 1.00 80.44 212 VAL A O 1
ATOM 1555 N N . PRO A 1 213 ? 26.116 -3.002 -6.541 1.00 83.44 213 PRO A N 1
ATOM 1556 C CA . PRO A 1 213 ? 26.249 -2.257 -7.784 1.00 83.44 213 PRO A CA 1
ATOM 1557 C C . PRO A 1 213 ? 25.694 -3.034 -8.978 1.00 83.44 213 PRO A C 1
ATOM 1559 O O . PRO A 1 213 ? 26.075 -4.184 -9.212 1.00 83.44 213 PRO A O 1
ATOM 1562 N N . ALA A 1 214 ? 24.808 -2.400 -9.743 1.00 88.94 214 ALA A N 1
ATOM 1563 C CA . ALA A 1 214 ? 24.309 -2.987 -10.979 1.00 88.94 214 ALA A CA 1
ATOM 1564 C C . ALA A 1 214 ? 25.453 -3.135 -12.007 1.00 88.94 214 ALA A C 1
ATOM 1566 O O . ALA A 1 214 ? 26.307 -2.250 -12.084 1.00 88.94 214 ALA A O 1
ATOM 1567 N N . PRO A 1 215 ? 25.475 -4.195 -12.839 1.00 92.88 215 PRO A N 1
ATOM 1568 C CA . PRO A 1 215 ? 26.432 -4.335 -13.940 1.00 92.88 215 PRO A CA 1
ATOM 1569 C C . PRO A 1 215 ? 26.412 -3.156 -14.922 1.00 92.88 215 PRO A C 1
ATOM 1571 O O . PRO A 1 215 ? 27.455 -2.746 -15.427 1.00 92.88 215 PRO A O 1
ATOM 1574 N N . HIS A 1 216 ? 25.226 -2.595 -15.169 1.00 92.94 216 HIS A N 1
ATOM 1575 C CA . HIS A 1 216 ? 25.006 -1.474 -16.078 1.00 92.94 216 HIS A CA 1
ATOM 1576 C C . HIS A 1 216 ? 24.221 -0.362 -15.363 1.00 92.94 216 HIS A C 1
ATOM 1578 O O . HIS A 1 216 ? 23.022 -0.195 -15.609 1.00 92.94 216 HIS A O 1
ATOM 1584 N N . PRO A 1 217 ? 24.849 0.394 -14.444 1.00 90.44 217 PRO A N 1
ATOM 1585 C CA . PRO A 1 217 ? 24.149 1.394 -13.650 1.00 90.44 217 PRO A CA 1
ATOM 1586 C C . PRO A 1 217 ? 23.811 2.626 -14.498 1.00 90.44 217 PRO A C 1
ATOM 1588 O O . PRO A 1 217 ? 24.593 3.058 -15.354 1.00 90.44 217 PRO A O 1
ATOM 1591 N N . PHE A 1 218 ? 22.648 3.221 -14.235 1.00 90.38 218 PHE A N 1
ATOM 1592 C CA . PHE A 1 218 ? 22.204 4.468 -14.852 1.00 90.38 218 PHE A CA 1
ATOM 1593 C C . PHE A 1 218 ? 21.280 5.239 -13.900 1.00 90.38 218 PHE A C 1
ATOM 1595 O O . PHE A 1 218 ? 20.468 4.646 -13.197 1.00 90.38 218 PHE A O 1
ATOM 1602 N N . ALA A 1 219 ? 21.373 6.568 -13.923 1.00 87.56 219 ALA A N 1
ATOM 1603 C CA . ALA A 1 219 ? 20.500 7.483 -13.180 1.00 87.56 219 ALA A CA 1
ATOM 1604 C C . ALA A 1 219 ? 19.820 8.521 -14.096 1.00 87.56 219 ALA A C 1
ATOM 1606 O O . ALA A 1 219 ? 19.123 9.421 -13.634 1.00 87.56 219 ALA A O 1
ATOM 1607 N N . SER A 1 220 ? 20.027 8.418 -15.413 1.00 89.44 220 SER A N 1
ATOM 1608 C CA . SER A 1 220 ? 19.452 9.310 -16.421 1.00 89.44 220 SER A CA 1
ATOM 1609 C C . SER A 1 220 ? 19.261 8.590 -17.754 1.00 89.44 220 SER A C 1
ATOM 1611 O O . SER A 1 220 ? 19.933 7.597 -18.040 1.00 89.44 220 SER A O 1
ATOM 1613 N N . GLY A 1 221 ? 18.390 9.131 -18.611 1.00 93.06 221 GLY A N 1
ATOM 1614 C CA . GLY A 1 221 ? 18.190 8.600 -19.962 1.00 93.06 221 GLY A CA 1
ATOM 1615 C C . GLY A 1 221 ? 19.469 8.619 -20.807 1.00 93.06 221 GLY A C 1
ATOM 1616 O O . GLY A 1 221 ? 19.736 7.668 -21.531 1.00 93.06 221 GLY A O 1
ATOM 1617 N N . ALA A 1 222 ? 20.307 9.652 -20.665 1.00 95.62 222 ALA A N 1
ATOM 1618 C CA . ALA A 1 222 ? 21.585 9.735 -21.372 1.00 95.62 222 ALA A CA 1
ATOM 1619 C C . ALA A 1 222 ? 22.557 8.619 -20.948 1.00 95.62 222 ALA A C 1
ATOM 1621 O O . ALA A 1 222 ? 23.180 7.992 -21.801 1.00 95.62 222 ALA A O 1
ATOM 1622 N N . GLN A 1 223 ? 22.648 8.330 -19.644 1.00 93.88 223 GLN A N 1
ATOM 1623 C CA . GLN A 1 223 ? 23.459 7.218 -19.140 1.00 93.88 223 GLN A CA 1
ATOM 1624 C C . GLN A 1 223 ? 22.908 5.863 -19.591 1.00 93.88 223 GLN A C 1
ATOM 1626 O O . GLN A 1 223 ? 23.691 5.014 -19.997 1.00 93.88 223 GLN A O 1
ATOM 1631 N N . LEU A 1 224 ? 21.584 5.667 -19.579 1.00 95.12 224 LEU A N 1
ATOM 1632 C CA . LEU A 1 224 ? 20.962 4.434 -20.073 1.00 95.12 224 LEU A CA 1
ATOM 1633 C C . LEU A 1 224 ? 21.345 4.161 -21.535 1.00 95.12 224 LEU A C 1
ATOM 1635 O O . LEU A 1 224 ? 21.760 3.052 -21.865 1.00 95.12 224 LEU A O 1
ATOM 1639 N N . LEU A 1 225 ? 21.243 5.175 -22.400 1.00 97.38 225 LEU A N 1
ATOM 1640 C CA . LEU A 1 225 ? 21.610 5.048 -23.812 1.00 97.38 225 LEU A CA 1
ATOM 1641 C C . LEU A 1 225 ? 23.106 4.759 -23.991 1.00 97.38 225 LEU A C 1
ATOM 1643 O O . LEU A 1 225 ? 23.455 3.863 -24.754 1.00 97.38 225 LEU A O 1
ATOM 1647 N N . ALA A 1 226 ? 23.974 5.448 -23.244 1.00 96.94 226 ALA A N 1
ATOM 1648 C CA . ALA A 1 226 ? 25.415 5.202 -23.277 1.00 96.94 226 ALA A CA 1
ATOM 1649 C C . ALA A 1 226 ? 25.776 3.771 -22.835 1.00 96.94 226 ALA A C 1
ATOM 1651 O O . ALA A 1 226 ? 26.649 3.142 -23.427 1.00 96.94 226 ALA A O 1
ATOM 1652 N N . GLN A 1 227 ? 25.083 3.229 -21.828 1.00 96.38 227 GLN A N 1
ATOM 1653 C CA . GLN A 1 227 ? 25.287 1.850 -21.380 1.00 96.38 227 GLN A CA 1
ATOM 1654 C C . GLN A 1 227 ? 24.793 0.825 -22.414 1.00 96.38 227 GLN A C 1
ATOM 1656 O O . GLN A 1 227 ? 25.450 -0.197 -22.617 1.00 96.38 227 GLN A O 1
ATOM 1661 N N . CYS A 1 228 ? 23.675 1.092 -23.102 1.00 97.81 228 CYS A N 1
ATOM 1662 C CA . CYS A 1 228 ? 23.205 0.248 -24.209 1.00 97.81 228 CYS A CA 1
ATOM 1663 C C . CYS A 1 228 ? 24.234 0.223 -25.351 1.00 97.81 228 CYS A C 1
ATOM 1665 O O . CYS A 1 228 ? 24.587 -0.845 -25.841 1.00 97.81 228 CYS A O 1
ATOM 1667 N N . GLU A 1 229 ? 24.768 1.387 -25.733 1.00 97.88 229 GLU A N 1
ATOM 1668 C CA . GLU A 1 229 ? 25.789 1.497 -26.781 1.00 97.88 229 GLU A CA 1
ATOM 1669 C C . GLU A 1 229 ? 27.084 0.765 -26.402 1.00 97.88 229 GLU A C 1
ATOM 1671 O O . GLU A 1 229 ? 27.624 0.008 -27.207 1.00 97.88 229 GLU A O 1
ATOM 1676 N N . ALA A 1 230 ? 27.552 0.926 -25.160 1.00 97.19 230 ALA A N 1
ATOM 1677 C CA . ALA A 1 230 ? 28.779 0.291 -24.681 1.00 97.19 230 ALA A CA 1
ATOM 1678 C C . ALA A 1 230 ? 28.669 -1.239 -24.543 1.00 97.19 230 ALA A C 1
ATOM 1680 O O . ALA A 1 230 ? 29.649 -1.948 -24.766 1.00 97.19 230 ALA A O 1
ATOM 1681 N N . SER A 1 231 ? 27.498 -1.753 -24.155 1.00 97.12 231 SER A N 1
ATOM 1682 C CA . SER A 1 231 ? 27.267 -3.190 -23.937 1.00 97.12 231 SER A CA 1
ATOM 1683 C C . SER A 1 231 ? 26.772 -3.933 -25.182 1.00 97.12 231 SER A C 1
ATOM 1685 O O . SER A 1 231 ? 26.878 -5.156 -25.244 1.00 97.12 231 SER A O 1
ATOM 1687 N N . GLY A 1 232 ? 26.218 -3.215 -26.164 1.00 97.69 232 GLY A N 1
ATOM 1688 C CA . GLY A 1 232 ? 25.516 -3.800 -27.308 1.00 97.69 232 GLY A CA 1
ATOM 1689 C C . GLY A 1 232 ? 24.146 -4.399 -26.962 1.00 97.69 232 GLY A C 1
ATOM 1690 O O . GLY A 1 232 ? 23.543 -5.045 -27.816 1.00 97.69 232 GLY A O 1
ATOM 1691 N N . LEU A 1 233 ? 23.658 -4.204 -25.732 1.00 98.19 233 LEU A N 1
ATOM 1692 C CA . LEU A 1 233 ? 22.365 -4.701 -25.264 1.00 98.19 233 LEU A CA 1
ATOM 1693 C C . LEU A 1 233 ? 21.244 -3.709 -25.594 1.00 98.19 233 LEU A C 1
ATOM 1695 O O . LEU A 1 233 ? 21.421 -2.491 -25.518 1.00 98.19 233 LEU A O 1
ATOM 1699 N N . SER A 1 234 ? 20.051 -4.223 -25.892 1.00 98.31 234 SER A N 1
ATOM 1700 C CA . SER A 1 234 ? 18.832 -3.411 -25.862 1.00 98.31 234 SER A CA 1
ATOM 1701 C C . SER A 1 234 ? 18.506 -2.956 -24.434 1.00 98.31 234 SER A C 1
ATOM 1703 O O . SER A 1 234 ? 18.969 -3.545 -23.457 1.00 98.31 234 SER A O 1
ATOM 1705 N N . VAL A 1 235 ? 17.634 -1.951 -24.286 1.00 96.94 235 VAL A N 1
ATOM 1706 C CA . VAL A 1 235 ? 17.176 -1.483 -22.961 1.00 96.94 235 VAL A CA 1
ATOM 1707 C C . VAL A 1 235 ? 16.609 -2.633 -22.119 1.00 96.94 235 VAL A C 1
ATOM 1709 O O . VAL A 1 235 ? 16.904 -2.724 -20.930 1.00 96.94 235 VAL A O 1
ATOM 1712 N N . ALA A 1 236 ? 15.826 -3.532 -22.724 1.00 96.50 236 ALA A N 1
ATOM 1713 C CA . ALA A 1 236 ? 15.223 -4.659 -22.013 1.00 96.50 236 ALA A CA 1
ATOM 1714 C C . ALA A 1 236 ? 16.271 -5.685 -21.555 1.00 96.50 236 ALA A C 1
ATOM 1716 O O . ALA A 1 236 ? 16.201 -6.170 -20.428 1.00 96.50 236 ALA A O 1
ATOM 1717 N N . GLU A 1 237 ? 17.254 -5.996 -22.402 1.00 97.44 237 GLU A N 1
ATOM 1718 C CA . GLU A 1 237 ? 18.351 -6.906 -22.055 1.00 97.44 237 GLU A CA 1
ATOM 1719 C C . GLU A 1 237 ? 19.264 -6.306 -20.984 1.00 97.44 237 GLU A C 1
ATOM 1721 O O . GLU A 1 237 ? 19.666 -7.014 -20.066 1.00 97.44 237 GLU A O 1
ATOM 1726 N N . LEU A 1 238 ? 19.532 -5.000 -21.053 1.00 96.69 238 LEU A N 1
ATOM 1727 C CA . LEU A 1 238 ? 20.318 -4.274 -20.060 1.00 96.69 238 LEU A CA 1
ATOM 1728 C C . LEU A 1 238 ? 19.630 -4.271 -18.691 1.00 96.69 238 LEU A C 1
ATOM 1730 O O . LEU A 1 238 ? 20.251 -4.613 -17.686 1.00 96.69 238 LEU A O 1
ATOM 1734 N N . VAL A 1 239 ? 18.338 -3.927 -18.642 1.00 94.75 239 VAL A N 1
ATOM 1735 C CA . VAL A 1 239 ? 17.556 -3.957 -17.394 1.00 94.75 239 VAL A CA 1
ATOM 1736 C C . VAL A 1 239 ? 17.465 -5.383 -16.849 1.00 94.75 239 VAL A C 1
ATOM 1738 O O . VAL A 1 239 ? 17.640 -5.586 -15.650 1.00 94.75 239 VAL A O 1
ATOM 1741 N N . ARG A 1 240 ? 17.273 -6.387 -17.714 1.00 95.69 240 ARG A N 1
ATOM 1742 C CA . ARG A 1 240 ? 17.298 -7.798 -17.308 1.00 95.69 240 ARG A CA 1
ATOM 1743 C C . ARG A 1 240 ? 18.655 -8.205 -16.733 1.00 95.69 240 ARG A C 1
ATOM 1745 O O . ARG A 1 240 ? 18.675 -8.890 -15.719 1.00 95.69 240 ARG A O 1
ATOM 1752 N N . ALA A 1 241 ? 19.767 -7.788 -17.338 1.00 95.56 241 ALA A N 1
ATOM 1753 C CA . ALA A 1 241 ? 21.105 -8.077 -16.823 1.00 95.56 241 ALA A CA 1
ATOM 1754 C C . ALA A 1 241 ? 21.325 -7.467 -15.428 1.00 95.56 241 ALA A C 1
ATOM 1756 O O . ALA A 1 241 ? 21.933 -8.107 -14.572 1.00 95.56 241 ALA A O 1
ATOM 1757 N N . ASN A 1 242 ? 20.781 -6.272 -15.176 1.00 94.19 242 ASN A N 1
ATOM 1758 C CA . ASN A 1 242 ? 20.805 -5.661 -13.848 1.00 94.19 242 ASN A CA 1
ATOM 1759 C C . ASN A 1 242 ? 19.978 -6.457 -12.826 1.00 94.19 242 ASN A C 1
ATOM 1761 O O . ASN A 1 242 ? 20.491 -6.802 -11.766 1.00 94.19 242 ASN A O 1
ATOM 1765 N N . GLU A 1 243 ? 18.744 -6.838 -13.165 1.00 93.25 243 GLU A N 1
ATOM 1766 C CA . GLU A 1 243 ? 17.893 -7.668 -12.298 1.00 93.25 243 GLU A CA 1
ATOM 1767 C C . GLU A 1 243 ? 18.511 -9.039 -11.985 1.00 93.25 243 GLU A C 1
ATOM 1769 O O . GLU A 1 243 ? 18.509 -9.493 -10.839 1.00 93.25 243 GLU A O 1
ATOM 1774 N N . GLU A 1 244 ? 19.076 -9.695 -13.002 1.00 94.12 244 GLU A N 1
ATOM 1775 C CA . GLU A 1 244 ? 19.689 -11.021 -12.883 1.00 94.12 244 GLU A CA 1
ATOM 1776 C C . GLU A 1 244 ? 21.001 -11.005 -12.076 1.00 94.12 244 GLU A C 1
ATOM 1778 O O . GLU A 1 244 ? 21.461 -12.054 -11.624 1.00 94.12 244 GLU A O 1
ATOM 1783 N N . ALA A 1 245 ? 21.587 -9.825 -11.835 1.00 91.69 245 ALA A N 1
ATOM 1784 C CA . ALA A 1 245 ? 22.764 -9.677 -10.979 1.00 91.69 245 ALA A CA 1
ATOM 1785 C C . ALA A 1 245 ? 22.445 -9.855 -9.487 1.00 91.69 245 ALA A C 1
ATOM 1787 O O . ALA A 1 245 ? 23.327 -10.207 -8.704 1.00 91.69 245 ALA A O 1
ATOM 1788 N N . VAL A 1 246 ? 21.194 -9.612 -9.090 1.00 89.62 246 VAL A N 1
ATOM 1789 C CA . VAL A 1 246 ? 20.750 -9.655 -7.687 1.00 89.62 246 VAL A CA 1
ATOM 1790 C C . VAL A 1 246 ? 19.692 -10.726 -7.429 1.00 89.62 246 VAL A C 1
ATOM 1792 O O . VAL A 1 246 ? 19.364 -11.006 -6.275 1.00 89.62 246 VAL A O 1
ATOM 1795 N N . ARG A 1 247 ? 19.157 -11.353 -8.485 1.00 90.69 247 ARG A N 1
ATOM 1796 C CA . ARG A 1 247 ? 18.115 -12.384 -8.403 1.00 90.69 247 ARG A CA 1
ATOM 1797 C C . ARG A 1 247 ? 18.295 -13.455 -9.490 1.00 90.69 247 ARG A C 1
ATOM 1799 O O . ARG A 1 247 ? 18.715 -13.139 -10.596 1.00 90.69 247 ARG A O 1
ATOM 1806 N N . PRO A 1 248 ? 17.923 -14.723 -9.240 1.00 93.44 248 PRO A N 1
ATOM 1807 C CA . PRO A 1 248 ? 17.947 -15.755 -10.276 1.00 93.44 248 PRO A CA 1
ATOM 1808 C C . PRO A 1 248 ? 16.988 -15.455 -11.438 1.00 93.44 248 PRO A C 1
ATOM 1810 O O . PRO A 1 248 ? 15.868 -14.986 -11.220 1.00 93.44 248 PRO A O 1
ATOM 1813 N N . ARG A 1 249 ? 17.387 -15.825 -12.664 1.00 95.50 249 ARG A N 1
ATOM 1814 C CA . ARG A 1 249 ? 16.567 -15.685 -13.884 1.00 95.50 249 ARG A CA 1
ATOM 1815 C C . ARG A 1 249 ? 15.174 -16.302 -13.745 1.00 95.50 249 ARG A C 1
ATOM 1817 O O . ARG A 1 249 ? 14.201 -15.679 -14.160 1.00 95.50 249 ARG A O 1
ATOM 1824 N N . ASP A 1 250 ? 15.069 -17.489 -13.152 1.00 96.50 250 ASP A N 1
ATOM 1825 C CA . ASP A 1 250 ? 13.781 -18.176 -12.992 1.00 96.50 250 ASP A CA 1
ATOM 1826 C C . ASP A 1 250 ? 12.837 -17.404 -12.062 1.00 96.50 250 ASP A C 1
ATOM 1828 O O . ASP A 1 250 ? 11.649 -17.287 -12.351 1.00 96.50 250 ASP A O 1
ATOM 1832 N N . THR A 1 251 ? 13.369 -16.797 -10.994 1.00 93.38 251 THR A N 1
ATOM 1833 C CA . THR A 1 251 ? 12.603 -15.925 -10.090 1.00 93.38 251 THR A CA 1
ATOM 1834 C C . THR A 1 251 ? 12.112 -14.672 -10.810 1.00 93.38 251 THR A C 1
ATOM 1836 O O . THR A 1 251 ? 10.957 -14.284 -10.641 1.00 93.38 251 THR A O 1
ATOM 1839 N N . LEU A 1 252 ? 12.969 -14.045 -11.624 1.00 94.56 252 LEU A N 1
ATOM 1840 C CA . LEU A 1 252 ? 12.592 -12.880 -12.424 1.00 94.56 252 LEU A CA 1
ATOM 1841 C C . LEU A 1 252 ? 11.491 -13.233 -13.434 1.00 94.56 252 LEU A C 1
ATOM 1843 O O . LEU A 1 252 ? 10.491 -12.528 -13.511 1.00 94.56 252 LEU A O 1
ATOM 1847 N N . ASN A 1 253 ? 11.648 -14.333 -14.174 1.00 96.69 253 ASN A N 1
ATOM 1848 C CA . ASN A 1 253 ? 10.658 -14.782 -15.155 1.00 96.69 253 ASN A CA 1
ATOM 1849 C C . ASN A 1 253 ? 9.313 -15.081 -14.497 1.00 96.69 253 ASN A C 1
ATOM 1851 O O . ASN A 1 253 ? 8.308 -14.511 -14.903 1.00 96.69 253 ASN A O 1
ATOM 1855 N N . ALA A 1 254 ? 9.309 -15.882 -13.428 1.00 95.75 254 ALA A N 1
ATOM 1856 C CA . ALA A 1 254 ? 8.085 -16.222 -12.712 1.00 95.75 254 ALA A CA 1
ATOM 1857 C C . ALA A 1 254 ? 7.355 -14.980 -12.176 1.00 95.75 254 ALA A C 1
ATOM 1859 O O . ALA A 1 254 ? 6.127 -14.946 -12.142 1.00 95.75 254 ALA A O 1
ATOM 1860 N N . TYR A 1 255 ? 8.094 -13.946 -11.762 1.00 94.00 255 TYR A N 1
ATOM 1861 C CA . TYR A 1 255 ? 7.491 -12.690 -11.331 1.00 94.00 255 TYR A CA 1
ATOM 1862 C C . TYR A 1 255 ? 6.881 -11.897 -12.490 1.00 94.00 255 TYR A C 1
ATOM 1864 O O . TYR A 1 255 ? 5.755 -11.422 -12.371 1.00 94.00 255 TYR A O 1
ATOM 1872 N N . LEU A 1 256 ? 7.597 -11.773 -13.612 1.00 96.00 256 LEU A N 1
ATOM 1873 C CA . LEU A 1 256 ? 7.088 -11.101 -14.810 1.00 96.00 256 LEU A CA 1
ATOM 1874 C C . LEU A 1 256 ? 5.837 -11.800 -15.358 1.00 96.00 256 LEU A C 1
ATOM 1876 O O . LEU A 1 256 ? 4.863 -11.118 -15.673 1.00 96.00 256 LEU A O 1
ATOM 1880 N N . ASP A 1 257 ? 5.841 -13.134 -15.395 1.00 97.38 257 ASP A N 1
ATOM 1881 C CA . ASP A 1 257 ? 4.688 -13.945 -15.794 1.00 97.38 257 ASP A CA 1
ATOM 1882 C C . ASP A 1 257 ? 3.512 -13.701 -14.842 1.00 97.38 257 ASP A C 1
ATOM 1884 O O . ASP A 1 257 ? 2.421 -13.354 -15.283 1.00 97.38 257 ASP A O 1
ATOM 1888 N N . ARG A 1 258 ? 3.747 -13.732 -13.522 1.00 95.25 258 ARG A N 1
ATOM 18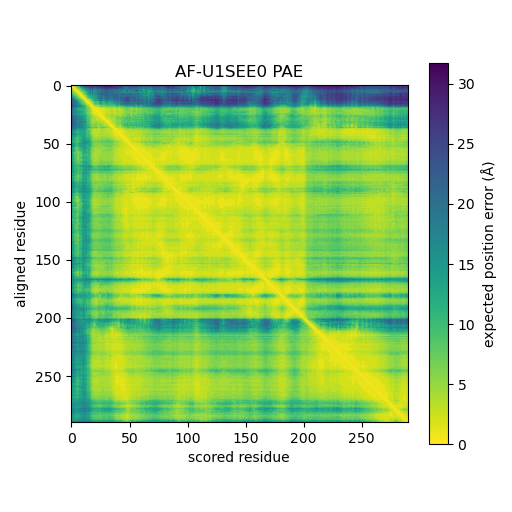89 C CA . ARG A 1 258 ? 2.711 -13.434 -12.520 1.00 95.25 258 ARG A CA 1
ATOM 1890 C C . ARG A 1 258 ? 2.106 -12.038 -12.704 1.00 95.25 258 ARG A C 1
ATOM 1892 O O . ARG A 1 258 ? 0.897 -11.873 -12.533 1.00 95.25 258 ARG A O 1
ATOM 1899 N N . ILE A 1 259 ? 2.920 -11.027 -13.014 1.00 95.31 259 ILE A N 1
ATOM 1900 C CA . ILE A 1 259 ? 2.438 -9.666 -13.289 1.00 95.31 259 ILE A CA 1
ATOM 1901 C C . ILE A 1 259 ? 1.577 -9.649 -14.551 1.00 95.31 259 ILE A C 1
ATOM 1903 O O . ILE A 1 259 ? 0.486 -9.079 -14.521 1.00 95.31 259 ILE A O 1
ATOM 1907 N N . ALA A 1 260 ? 2.044 -10.276 -15.631 1.00 97.12 260 ALA A N 1
ATOM 1908 C CA . ALA A 1 260 ? 1.312 -10.351 -16.888 1.00 97.12 260 ALA A CA 1
ATOM 1909 C C . ALA A 1 260 ? -0.039 -11.057 -16.706 1.00 97.12 260 ALA A C 1
ATOM 1911 O O . ALA A 1 260 ? -1.068 -10.484 -17.060 1.00 97.12 260 ALA A O 1
ATOM 1912 N N . ASP A 1 261 ? -0.048 -12.230 -16.073 1.00 96.75 261 ASP A N 1
ATOM 1913 C CA . ASP A 1 261 ? -1.261 -12.996 -15.776 1.00 96.75 261 ASP A CA 1
ATOM 1914 C C . ASP A 1 261 ? -2.242 -12.167 -14.940 1.00 96.75 261 ASP A C 1
ATOM 1916 O O . ASP A 1 261 ? -3.406 -12.026 -15.302 1.00 96.75 261 ASP A O 1
ATOM 1920 N N . THR A 1 262 ? -1.758 -11.498 -13.887 1.00 94.31 262 THR A N 1
ATOM 1921 C CA . THR A 1 262 ? -2.601 -10.628 -13.047 1.00 94.31 262 THR A CA 1
ATOM 1922 C C . THR A 1 262 ? -3.195 -9.458 -13.841 1.00 94.31 262 THR A C 1
ATOM 1924 O O . THR A 1 262 ? -4.338 -9.058 -13.609 1.00 94.31 262 THR A O 1
ATOM 1927 N N . MET A 1 263 ? -2.436 -8.875 -14.776 1.00 96.06 263 MET A N 1
ATOM 1928 C CA . MET A 1 263 ? -2.940 -7.813 -15.651 1.00 96.06 263 MET A CA 1
ATOM 1929 C C . MET A 1 263 ? -4.028 -8.336 -16.595 1.00 96.06 263 MET A C 1
ATOM 1931 O O . MET A 1 263 ? -5.051 -7.666 -16.745 1.00 96.06 263 MET A O 1
ATOM 1935 N N . PHE A 1 264 ? -3.841 -9.514 -17.196 1.00 96.62 264 PHE A N 1
ATOM 1936 C CA . PHE A 1 264 ? -4.846 -10.134 -18.064 1.00 96.62 264 PHE A CA 1
ATOM 1937 C C . PHE A 1 264 ? -6.108 -10.528 -17.288 1.00 96.62 264 PHE A C 1
ATOM 1939 O O . PHE A 1 264 ? -7.202 -10.149 -17.699 1.00 96.62 264 PHE A O 1
ATOM 1946 N N . ASP A 1 265 ? -5.967 -11.139 -16.111 1.00 93.88 265 ASP A N 1
ATOM 1947 C CA . ASP A 1 265 ? -7.090 -11.450 -15.219 1.00 93.88 265 ASP A CA 1
ATOM 1948 C C . ASP A 1 265 ? -7.877 -10.184 -14.832 1.00 93.88 265 ASP A C 1
ATOM 1950 O O . ASP A 1 265 ? -9.109 -10.185 -14.783 1.00 93.88 265 ASP A O 1
ATOM 1954 N N . CYS A 1 266 ? -7.185 -9.063 -14.591 1.00 92.44 266 CYS A N 1
ATOM 1955 C CA . CYS A 1 266 ? -7.815 -7.772 -14.306 1.00 92.44 266 CYS A CA 1
ATOM 1956 C C . CYS A 1 266 ? -8.603 -7.229 -15.512 1.00 92.44 266 CYS A C 1
ATOM 1958 O O . CYS A 1 266 ? -9.701 -6.685 -15.343 1.00 92.44 266 CYS A O 1
ATOM 1960 N N . VAL A 1 267 ? -8.078 -7.396 -16.731 1.00 94.62 267 VAL A N 1
ATOM 1961 C CA . VAL A 1 267 ? -8.784 -7.044 -17.974 1.00 94.62 267 VAL A CA 1
ATOM 1962 C C . VAL A 1 267 ? -10.038 -7.904 -18.141 1.00 94.62 267 VAL A C 1
ATOM 1964 O O . VAL A 1 267 ? -11.118 -7.358 -18.386 1.00 94.62 267 VAL A O 1
ATOM 1967 N N . ASP A 1 268 ? -9.938 -9.215 -17.936 1.00 94.25 268 ASP A N 1
ATOM 1968 C CA . ASP A 1 268 ? -11.067 -10.146 -18.035 1.00 94.25 268 ASP A CA 1
ATOM 1969 C C . ASP A 1 268 ? -12.149 -9.844 -16.987 1.00 94.25 268 ASP A C 1
ATOM 1971 O O . ASP A 1 268 ? -13.345 -9.770 -17.297 1.00 94.25 268 ASP A O 1
ATOM 1975 N N . ALA A 1 269 ? -11.745 -9.564 -15.746 1.00 90.50 269 ALA A N 1
ATOM 1976 C CA . ALA A 1 269 ? -12.656 -9.129 -14.693 1.00 90.50 269 ALA A CA 1
ATOM 1977 C C . ALA A 1 269 ? -13.344 -7.800 -15.054 1.00 90.50 269 ALA A C 1
ATOM 1979 O O . ALA A 1 269 ? -14.557 -7.647 -14.879 1.00 90.50 269 ALA A O 1
ATOM 1980 N N . GLY A 1 270 ? -12.592 -6.836 -15.592 1.00 91.81 270 GLY A N 1
ATOM 1981 C CA . GLY A 1 270 ? -13.104 -5.531 -16.005 1.00 91.81 270 GLY A CA 1
ATOM 1982 C C . GLY A 1 270 ? -14.102 -5.605 -17.163 1.00 91.81 270 GLY A C 1
ATOM 1983 O O . GLY A 1 270 ? -15.126 -4.918 -17.132 1.00 91.81 270 GLY A O 1
ATOM 1984 N N . THR A 1 271 ? -13.834 -6.458 -18.152 1.00 95.00 271 THR A N 1
ATOM 1985 C CA . THR A 1 271 ? -14.707 -6.695 -19.316 1.00 95.00 271 THR A CA 1
ATOM 1986 C C . THR A 1 271 ? -15.917 -7.569 -18.979 1.00 95.00 271 THR A C 1
ATOM 1988 O O . THR A 1 271 ? -16.941 -7.485 -19.651 1.00 95.00 271 THR A O 1
ATOM 1991 N N . SER A 1 272 ? -15.876 -8.336 -17.888 1.00 93.12 272 SER A N 1
ATOM 1992 C CA . SER A 1 272 ? -17.023 -9.122 -17.406 1.00 93.12 272 SER A CA 1
ATOM 1993 C C . SER A 1 272 ? -17.927 -8.352 -16.430 1.00 93.12 272 SER A C 1
ATOM 1995 O O . SER A 1 272 ? -19.124 -8.642 -16.310 1.00 93.12 272 SER A O 1
ATOM 1997 N N . ALA A 1 273 ? -17.386 -7.353 -15.728 1.00 89.94 273 ALA A N 1
ATOM 1998 C CA . ALA A 1 273 ? -18.100 -6.600 -14.701 1.00 89.94 273 ALA A CA 1
ATOM 1999 C C . ALA A 1 273 ? -19.169 -5.651 -15.275 1.00 89.94 273 ALA A C 1
ATOM 2001 O O . ALA A 1 273 ? -18.976 -4.966 -16.279 1.00 89.94 273 ALA A O 1
ATOM 2002 N N . ALA A 1 274 ? -20.300 -5.548 -14.574 1.00 91.69 274 ALA A N 1
ATOM 2003 C CA . ALA A 1 274 ? -21.377 -4.603 -14.869 1.00 91.69 274 ALA A CA 1
ATOM 2004 C C . ALA A 1 274 ? -21.715 -3.744 -13.643 1.00 91.69 274 ALA A C 1
ATOM 2006 O O . ALA A 1 274 ? -21.209 -3.972 -12.546 1.00 91.69 274 ALA A O 1
ATOM 2007 N N . GLY A 1 275 ? -22.580 -2.750 -13.837 1.00 91.06 275 GLY A N 1
ATOM 2008 C CA . GLY A 1 275 ? -23.062 -1.871 -12.773 1.00 91.06 275 GLY A CA 1
ATOM 2009 C C . GLY A 1 275 ? -22.385 -0.502 -12.753 1.00 91.06 275 GLY A C 1
ATOM 2010 O O . GLY A 1 275 ? -21.768 -0.073 -13.731 1.00 91.06 275 GLY A O 1
ATOM 2011 N N . ILE A 1 276 ? -22.545 0.195 -11.631 1.00 90.62 276 ILE A N 1
ATOM 2012 C CA . ILE A 1 276 ? -22.064 1.560 -11.400 1.00 90.62 276 ILE A CA 1
ATOM 2013 C C . ILE A 1 276 ? -20.776 1.513 -10.570 1.00 90.62 276 ILE A C 1
ATOM 2015 O O . ILE A 1 276 ? -20.637 0.679 -9.672 1.00 90.62 276 ILE A O 1
ATOM 2019 N N . LEU A 1 277 ? -19.811 2.378 -10.885 1.00 87.25 277 LEU A N 1
ATOM 2020 C CA . LEU A 1 277 ? -18.596 2.532 -10.092 1.00 87.25 277 LEU A CA 1
ATOM 2021 C C . LEU A 1 277 ? -18.928 3.093 -8.698 1.00 87.25 277 LEU A C 1
ATOM 2023 O O . LEU A 1 277 ? -19.764 3.991 -8.577 1.00 87.25 277 LEU A O 1
ATOM 2027 N N . PRO A 1 278 ? -18.257 2.608 -7.639 1.00 77.62 278 PRO A N 1
ATOM 2028 C CA . PRO A 1 278 ? -18.399 3.190 -6.309 1.00 77.62 278 PRO A CA 1
ATOM 2029 C C . PRO A 1 278 ? -17.878 4.639 -6.288 1.00 77.62 278 PRO A C 1
ATOM 2031 O O . PRO A 1 278 ? -17.087 5.037 -7.140 1.00 77.62 278 PRO A O 1
ATOM 2034 N N . GLY A 1 279 ? -18.309 5.427 -5.298 1.00 75.25 279 GLY A N 1
ATOM 2035 C CA . GLY A 1 279 ? -17.868 6.821 -5.116 1.00 75.25 279 GLY A CA 1
ATOM 2036 C C . GLY A 1 279 ? -18.944 7.888 -5.342 1.00 75.25 279 GLY A C 1
ATOM 2037 O O . GLY A 1 279 ? -18.641 9.071 -5.238 1.00 75.25 279 GLY A O 1
ATOM 2038 N N . GLY A 1 280 ? -20.195 7.495 -5.618 1.00 80.69 280 GLY A N 1
ATOM 2039 C CA . GLY A 1 280 ? -21.350 8.410 -5.633 1.00 80.69 280 GLY A CA 1
ATOM 2040 C C . GLY A 1 280 ? -21.431 9.348 -6.841 1.00 80.69 280 GLY A C 1
ATOM 2041 O O . GLY A 1 280 ? -22.167 10.326 -6.800 1.00 80.69 280 GLY A O 1
ATOM 2042 N N . LEU A 1 281 ? -20.670 9.065 -7.902 1.00 86.69 281 LEU A N 1
ATOM 2043 C CA . LEU A 1 281 ? -20.671 9.833 -9.154 1.00 86.69 281 LEU A CA 1
ATOM 2044 C C . LEU A 1 281 ? -21.546 9.203 -10.252 1.00 86.69 281 LEU A C 1
ATOM 2046 O O . LEU A 1 281 ? -21.523 9.667 -11.388 1.00 86.69 281 LEU A O 1
ATOM 2050 N N . ASP A 1 282 ? -22.255 8.115 -9.934 1.00 89.75 282 ASP A N 1
ATOM 2051 C CA . ASP A 1 282 ? -23.153 7.386 -10.840 1.00 89.75 282 ASP A CA 1
ATOM 2052 C C . ASP A 1 282 ? -22.539 7.022 -12.205 1.00 89.75 282 ASP A C 1
ATOM 2054 O O . ASP A 1 282 ? -23.209 6.980 -13.237 1.00 89.75 282 ASP A O 1
ATOM 2058 N N . VAL A 1 283 ? -21.234 6.730 -12.221 1.00 93.00 283 VAL A N 1
ATOM 2059 C CA . VAL A 1 283 ? -20.500 6.410 -13.451 1.00 93.00 283 VAL A CA 1
ATOM 2060 C C . VAL A 1 283 ? -20.707 4.937 -13.823 1.00 93.00 283 VAL A C 1
ATOM 2062 O O . VAL A 1 283 ? -20.256 4.061 -13.082 1.00 93.00 283 VAL A O 1
ATOM 2065 N N . PRO A 1 284 ? -21.329 4.613 -14.972 1.00 92.94 284 PRO A N 1
ATOM 2066 C CA . PRO A 1 284 ? -21.509 3.229 -15.391 1.00 92.94 284 PRO A CA 1
ATOM 2067 C C . PRO A 1 284 ? -20.198 2.605 -15.869 1.00 92.94 284 PRO A C 1
ATOM 2069 O O . PRO A 1 284 ? -19.406 3.236 -16.576 1.00 92.94 284 PRO A O 1
ATOM 2072 N N . ARG A 1 285 ? -19.998 1.326 -15.541 1.00 94.06 285 ARG A N 1
ATOM 2073 C CA . ARG A 1 285 ? -18.939 0.503 -16.135 1.00 94.06 285 ARG A CA 1
ATOM 2074 C C . ARG A 1 285 ? -19.239 0.292 -17.620 1.00 94.06 285 ARG A C 1
ATOM 2076 O O . ARG A 1 285 ? -20.342 -0.117 -17.973 1.00 94.06 285 ARG A O 1
ATOM 2083 N N . ARG A 1 286 ? -18.259 0.578 -18.484 1.00 95.12 286 ARG A N 1
ATOM 2084 C CA . ARG A 1 286 ? -18.432 0.544 -19.951 1.00 95.12 286 ARG A CA 1
ATOM 2085 C C . ARG A 1 286 ? -17.773 -0.643 -20.643 1.00 95.12 286 ARG A C 1
ATOM 2087 O O . ARG A 1 286 ? -18.256 -1.039 -21.692 1.00 95.12 286 ARG A O 1
ATOM 2094 N N . ALA A 1 287 ? -16.706 -1.197 -20.067 1.00 94.44 287 ALA A N 1
ATOM 2095 C CA . ALA A 1 287 ? -15.844 -2.173 -20.739 1.00 94.44 287 ALA A CA 1
ATOM 2096 C C . ALA A 1 287 ? -16.603 -3.399 -21.270 1.00 94.44 287 ALA A C 1
ATOM 2098 O O . ALA A 1 287 ? -16.357 -3.812 -22.389 1.00 94.44 287 ALA A O 1
ATOM 2099 N N . ARG A 1 288 ? -17.585 -3.916 -20.524 1.00 92.50 288 ARG A N 1
ATOM 2100 C CA . ARG A 1 288 ? -18.412 -5.058 -20.947 1.00 92.50 288 ARG A CA 1
ATOM 2101 C C . ARG A 1 288 ? -19.225 -4.835 -22.228 1.00 92.50 288 ARG A C 1
ATOM 2103 O O . ARG A 1 288 ? -19.631 -5.799 -22.868 1.00 92.50 288 ARG A O 1
ATOM 2110 N N . ALA A 1 289 ? -19.555 -3.585 -22.539 1.00 89.00 289 ALA A N 1
ATOM 2111 C CA . ALA A 1 289 ? -20.416 -3.238 -23.667 1.00 89.00 289 ALA A CA 1
ATOM 2112 C C . ALA A 1 289 ? -19.638 -2.873 -24.944 1.00 89.00 289 ALA A C 1
ATOM 2114 O O . ALA A 1 289 ? -20.276 -2.572 -25.953 1.00 89.00 289 ALA A O 1
ATOM 2115 N N . LEU A 1 290 ? -18.302 -2.838 -24.877 1.00 87.12 290 LEU A N 1
ATOM 2116 C CA . LEU A 1 290 ? -17.394 -2.525 -25.984 1.00 87.12 290 LEU A CA 1
ATOM 2117 C C . LEU A 1 290 ? -16.801 -3.812 -26.560 1.00 87.12 290 LEU A C 1
ATOM 2119 O O . LEU A 1 290 ? -16.592 -3.827 -27.792 1.00 87.12 290 LEU A O 1
#

Nearest PDB structures (foldseek):
  4rqo-assembly1_B  TM=9.382E-01  e=4.827E-21  Legionella pneumophila subsp. pneumophila str. Thunder Bay
  4rqo-assembly1_A  TM=9.259E-01  e=6.539E-21  Legionella pneumophila subsp. pneumophila str. Thunder Bay
  2iqq-assembly1_A  TM=9.322E-01  e=3.065E-12  Legionella pneumophila subsp. pneumophila str. Philadelphia 1
  2iaf-assembly1_A  TM=9.044E-01  e=8.629E-11  Legionella pneumophila
  1y56-assembly1_B  TM=2.112E-01  e=5.192E+00  Pyrococcus horikoshii OT3

Radius of gyration: 20.56 Å; Cα contacts (8 Å, |Δi|>4): 506; chains: 1; bounding box: 52×41×59 Å

Solvent-accessible surface area (backbone atoms only — not comparable to full-atom values): 16070 Å² total; per-residue (Å²): 129,83,93,62,52,62,84,80,72,83,73,73,86,83,62,96,88,58,81,43,59,59,37,43,69,62,61,78,36,56,61,78,76,41,43,23,62,88,46,68,65,54,73,64,68,74,58,46,78,84,27,42,43,38,12,29,10,39,15,51,49,21,26,54,50,40,53,60,46,64,81,52,77,82,52,52,37,59,38,38,39,26,21,11,54,36,22,65,46,15,78,77,34,40,20,67,60,22,27,52,43,2,33,36,25,38,47,53,69,72,59,50,69,65,60,70,66,40,51,61,60,49,27,71,75,65,43,33,46,53,32,71,82,68,50,70,26,56,50,48,68,86,80,32,45,46,65,37,42,90,45,63,55,73,87,42,50,31,28,36,38,44,37,29,18,36,86,88,65,51,76,75,47,73,49,42,35,29,30,65,39,84,40,32,34,31,36,48,78,53,91,45,74,80,69,65,44,71,43,73,63,74,51,100,67,51,55,66,46,31,84,42,68,32,88,73,61,48,67,46,72,69,44,45,52,52,47,26,68,75,69,72,36,54,72,69,55,44,53,47,52,34,52,49,74,61,40,60,63,67,60,52,50,55,49,54,49,52,52,51,53,52,52,51,53,50,50,53,50,49,40,68,43,76,58,62,48,87,77,86,73,76,44,66,58,55,58,52,84,109